Protein AF-A0A4V3DXP4-F1 (afdb_monomer_lite)

Sequence (189 aa):
MRAWIAAFFARRREFRERVAREATDLMNWMGEMAYAGARQRAREARGRQDDADARLWAKVAVEIARRTGQDIGIKGADRYPDPGPRPKEPTRNRREIAERLVDISRGIAALSAGRGDVATLHNIDVAARQVLDFTGRTYAIEKAVLDVIGACQRVQAYPTIDDLLNGRYPPVVDEAALALQKLRRLALP

Structure (mmCIF, N/CA/C/O backbone):
data_AF-A0A4V3DXP4-F1
#
_entry.id   AF-A0A4V3DXP4-F1
#
loop_
_atom_site.group_PDB
_atom_site.id
_atom_site.type_symbol
_atom_site.label_atom_id
_atom_site.label_alt_id
_atom_site.label_comp_id
_atom_site.label_asym_id
_atom_site.label_entity_id
_atom_site.label_seq_id
_atom_site.pdbx_PDB_ins_code
_atom_site.Cartn_x
_atom_site.Cartn_y
_atom_site.Cartn_z
_atom_site.occupancy
_atom_site.B_iso_or_equiv
_atom_site.auth_seq_id
_atom_site.auth_comp_id
_atom_site.auth_asym_id
_atom_site.auth_atom_id
_atom_site.pdbx_PDB_model_num
ATOM 1 N N . MET A 1 1 ? 18.456 15.132 26.499 1.00 46.97 1 MET A N 1
ATOM 2 C CA . MET A 1 1 ? 17.489 14.148 25.947 1.00 46.97 1 MET A CA 1
ATOM 3 C C . MET A 1 1 ? 16.282 13.825 26.864 1.00 46.97 1 MET A C 1
ATOM 5 O O . MET A 1 1 ? 15.405 13.102 26.420 1.00 46.97 1 MET A O 1
ATOM 9 N N . ARG A 1 2 ? 16.165 14.367 28.097 1.00 51.66 2 ARG A N 1
ATOM 10 C CA . ARG A 1 2 ? 15.068 14.049 29.054 1.00 51.66 2 ARG A CA 1
ATOM 11 C C . ARG A 1 2 ? 13.876 15.032 29.084 1.00 51.66 2 ARG A C 1
ATOM 13 O O . ARG A 1 2 ? 12.776 14.632 29.445 1.00 51.66 2 ARG A O 1
ATOM 20 N N . ALA A 1 3 ? 14.062 16.289 28.674 1.00 52.16 3 ALA A N 1
ATOM 21 C CA . ALA A 1 3 ? 13.036 17.336 28.805 1.00 52.16 3 ALA A CA 1
ATOM 22 C C . ALA A 1 3 ? 11.820 17.157 27.870 1.00 52.16 3 ALA A C 1
ATOM 24 O O . ALA A 1 3 ? 10.691 17.439 28.263 1.00 52.16 3 ALA A O 1
ATOM 25 N N . TRP A 1 4 ? 12.022 16.634 26.654 1.00 46.78 4 TRP A N 1
ATOM 26 C CA . TRP A 1 4 ? 10.938 16.452 25.677 1.00 46.78 4 TRP A CA 1
ATOM 27 C C . TRP A 1 4 ? 9.957 15.335 26.076 1.00 46.78 4 TRP A C 1
ATOM 29 O O . TRP A 1 4 ? 8.756 15.462 25.854 1.00 46.78 4 TRP A O 1
ATOM 39 N N . ILE A 1 5 ? 10.453 14.277 26.731 1.00 53.91 5 ILE A N 1
ATOM 40 C CA . ILE A 1 5 ? 9.636 13.175 27.261 1.00 53.91 5 ILE A CA 1
ATOM 41 C C . ILE A 1 5 ? 8.747 13.683 28.404 1.00 53.91 5 ILE A C 1
ATOM 43 O O . ILE A 1 5 ? 7.546 13.418 28.418 1.00 53.91 5 ILE A O 1
ATOM 47 N N . ALA A 1 6 ? 9.310 14.464 29.332 1.00 57.44 6 ALA A N 1
ATOM 48 C CA . ALA A 1 6 ? 8.551 15.066 30.429 1.00 57.44 6 ALA A CA 1
ATOM 49 C C . ALA A 1 6 ? 7.464 16.029 29.916 1.00 57.44 6 ALA A C 1
ATOM 51 O O . ALA A 1 6 ? 6.315 15.940 30.348 1.00 57.44 6 ALA A O 1
ATOM 52 N N . ALA A 1 7 ? 7.789 16.873 28.930 1.00 63.81 7 ALA A N 1
ATOM 53 C CA . ALA A 1 7 ? 6.823 17.763 28.284 1.00 63.81 7 ALA A CA 1
ATOM 54 C C . ALA A 1 7 ? 5.697 16.994 27.565 1.00 63.81 7 ALA A C 1
ATOM 56 O O . ALA A 1 7 ? 4.535 17.396 27.618 1.00 63.81 7 ALA A O 1
ATOM 57 N N . PHE A 1 8 ? 6.009 15.859 26.930 1.00 66.25 8 PHE A N 1
ATOM 58 C CA . PHE A 1 8 ? 5.009 14.990 26.306 1.00 66.25 8 PHE A CA 1
ATOM 59 C C . PHE A 1 8 ? 4.040 14.390 27.335 1.00 66.25 8 PHE A C 1
ATOM 61 O O . PHE A 1 8 ? 2.825 14.399 27.122 1.00 66.25 8 PHE A O 1
ATOM 68 N N . PHE A 1 9 ? 4.553 13.898 28.466 1.00 69.94 9 PHE A N 1
ATOM 69 C CA . PHE A 1 9 ? 3.710 13.360 29.535 1.00 69.94 9 PHE A CA 1
ATOM 70 C C . PHE A 1 9 ? 2.869 14.440 30.224 1.00 69.94 9 PHE A C 1
ATOM 72 O O . PHE A 1 9 ? 1.700 14.176 30.507 1.00 69.94 9 PHE A O 1
ATOM 79 N N . ALA A 1 10 ? 3.409 15.646 30.424 1.00 73.75 10 ALA A N 1
ATOM 80 C CA . ALA A 1 10 ? 2.662 16.788 30.953 1.00 73.75 10 ALA A CA 1
ATOM 81 C C . ALA A 1 10 ? 1.477 17.151 30.043 1.00 73.75 10 ALA A C 1
ATOM 83 O O . ALA A 1 10 ? 0.330 17.107 30.483 1.00 73.75 10 ALA A O 1
ATOM 84 N N . ARG A 1 11 ? 1.721 17.333 28.737 1.00 72.75 11 ARG A N 1
ATOM 85 C CA . ARG A 1 11 ? 0.659 17.596 27.745 1.00 72.75 11 ARG A CA 1
ATOM 86 C C . ARG A 1 11 ? -0.387 16.486 27.691 1.00 72.75 11 ARG A C 1
ATOM 88 O O . ARG A 1 11 ? -1.582 16.737 27.551 1.00 72.75 11 ARG A O 1
ATOM 95 N N . ARG A 1 12 ? 0.043 15.224 27.797 1.00 81.06 12 ARG A N 1
ATOM 96 C CA . ARG A 1 12 ? -0.873 14.074 27.816 1.00 81.06 12 ARG A CA 1
ATOM 97 C C . ARG A 1 12 ? -1.749 14.071 29.067 1.00 81.06 12 ARG A C 1
ATOM 99 O O . ARG A 1 12 ? -2.908 13.666 28.983 1.00 81.06 12 ARG A O 1
ATOM 106 N N . ARG A 1 13 ? -1.199 14.480 30.210 1.00 80.12 13 ARG A N 1
ATOM 107 C CA . ARG A 1 13 ? -1.934 14.610 31.467 1.00 80.12 13 ARG A CA 1
ATOM 108 C C . ARG A 1 13 ? -2.960 15.737 31.381 1.00 80.12 13 ARG A C 1
ATOM 110 O O . ARG A 1 13 ? -4.133 15.461 31.596 1.00 80.12 13 ARG A O 1
ATOM 117 N N . GLU A 1 14 ? -2.552 16.928 30.954 1.00 83.75 14 GLU A N 1
ATOM 118 C CA . GLU A 1 14 ? -3.443 18.080 30.742 1.00 83.75 14 GLU A CA 1
ATOM 119 C C . GLU A 1 14 ? -4.607 17.734 29.805 1.00 83.75 14 GLU A C 1
ATOM 121 O O . GLU A 1 14 ? -5.767 18.024 30.092 1.00 83.75 14 GLU A O 1
ATOM 126 N N . PHE A 1 15 ? -4.323 17.034 28.702 1.00 84.88 15 PHE A N 1
ATOM 127 C CA . PHE A 1 15 ? -5.360 16.600 27.770 1.00 84.88 15 PHE A CA 1
ATOM 128 C C . PHE A 1 15 ? -6.354 15.621 28.410 1.00 84.88 15 PHE A C 1
ATOM 130 O O . PHE A 1 15 ? -7.557 15.726 28.185 1.00 84.88 15 PHE A O 1
ATOM 137 N N . ARG A 1 16 ? -5.876 14.673 29.228 1.00 87.31 16 ARG A N 1
ATOM 138 C CA . ARG A 1 16 ? -6.755 13.752 29.968 1.00 87.31 16 ARG A CA 1
ATOM 139 C C . ARG A 1 16 ? -7.605 14.481 31.000 1.00 87.31 16 ARG A C 1
ATOM 141 O O . ARG A 1 16 ? -8.782 14.167 31.120 1.00 87.31 16 ARG A O 1
ATOM 148 N N . GLU A 1 17 ? -7.026 15.439 31.716 1.00 90.62 17 GLU A N 1
ATOM 149 C CA . GLU A 1 17 ? -7.745 16.260 32.693 1.00 90.62 17 GLU A CA 1
ATOM 150 C C . GLU A 1 17 ? -8.838 17.090 32.009 1.00 90.62 17 GLU A C 1
ATOM 152 O O . GLU A 1 17 ? -9.967 17.132 32.495 1.00 90.62 17 GLU A O 1
ATOM 157 N N . ARG A 1 18 ? -8.550 17.655 30.829 1.00 90.19 18 ARG A N 1
ATOM 158 C CA . ARG A 1 18 ? -9.553 18.340 30.003 1.00 90.19 18 ARG A CA 1
ATOM 159 C C . ARG A 1 18 ? -10.674 17.398 29.564 1.00 90.19 18 ARG A C 1
ATOM 161 O O . ARG A 1 18 ? -11.835 17.725 29.756 1.00 90.19 18 ARG A O 1
ATOM 168 N N . VAL A 1 19 ? -10.343 16.217 29.034 1.00 91.06 19 VAL A N 1
ATOM 169 C CA . VAL A 1 19 ? -11.343 15.202 28.647 1.00 91.06 19 VAL A CA 1
ATOM 170 C C . VAL A 1 19 ? -12.228 14.812 29.832 1.00 91.06 19 VAL A C 1
ATOM 172 O O . VAL A 1 19 ? -13.443 14.726 29.682 1.00 91.06 19 VAL A O 1
ATOM 175 N N . ALA A 1 20 ? -11.636 14.588 31.006 1.00 89.31 20 ALA A N 1
ATOM 176 C CA . ALA A 1 20 ? -12.371 14.203 32.204 1.00 89.31 20 ALA A CA 1
ATOM 177 C C . ALA A 1 20 ? -13.307 15.314 32.698 1.00 89.31 20 ALA A C 1
ATOM 179 O O . ALA A 1 20 ? -14.406 15.003 33.152 1.00 89.31 20 ALA A O 1
ATOM 180 N N . ARG A 1 21 ? -12.886 16.583 32.607 1.00 93.75 21 ARG A N 1
ATOM 181 C CA . ARG A 1 21 ? -13.709 17.746 32.962 1.00 93.75 21 ARG A CA 1
ATOM 182 C C . ARG A 1 21 ? -14.902 17.885 32.024 1.00 93.75 21 ARG A C 1
ATOM 184 O O . ARG A 1 21 ? -16.029 17.834 32.488 1.00 93.75 21 ARG A O 1
ATOM 191 N N . GLU A 1 22 ? -14.649 17.916 30.719 1.00 92.00 22 GLU A N 1
ATOM 192 C CA . GLU A 1 22 ? -15.694 18.018 29.690 1.00 92.00 22 GLU A CA 1
ATOM 193 C C . GLU A 1 22 ? -16.691 16.854 29.766 1.00 92.00 22 GLU A C 1
ATOM 195 O O . GLU A 1 22 ? -17.890 17.043 29.593 1.00 92.00 22 GLU A O 1
ATOM 200 N N . ALA A 1 23 ? -16.215 15.637 30.058 1.00 90.88 23 ALA A N 1
ATOM 201 C CA . ALA A 1 23 ? -17.085 14.485 30.275 1.00 90.88 23 ALA A CA 1
ATOM 202 C C . ALA A 1 23 ? -17.998 14.678 31.491 1.00 90.88 23 ALA A C 1
ATOM 204 O O . ALA A 1 23 ? -19.193 14.415 31.396 1.00 90.88 23 ALA A O 1
ATOM 205 N N . THR A 1 24 ? -17.451 15.152 32.612 1.00 92.81 24 THR A N 1
ATOM 206 C CA . THR A 1 24 ? -18.230 15.455 33.820 1.00 92.81 24 THR A CA 1
ATOM 207 C C . THR A 1 24 ? -19.252 16.558 33.554 1.00 92.81 24 THR A C 1
ATOM 209 O O . THR A 1 24 ? -20.422 16.376 33.870 1.00 92.81 24 THR A O 1
ATOM 212 N N . ASP A 1 25 ? -18.847 17.655 32.915 1.00 93.50 25 ASP A N 1
ATOM 213 C CA . ASP A 1 25 ? -19.735 18.779 32.603 1.00 93.50 25 ASP A CA 1
ATOM 214 C C . ASP A 1 25 ? -20.876 18.338 31.681 1.00 93.50 25 ASP A C 1
ATOM 216 O O . ASP A 1 25 ? -22.041 18.668 31.906 1.00 93.50 25 ASP A O 1
ATOM 220 N N . LEU A 1 26 ? -20.560 17.520 30.674 1.00 91.50 26 LEU A N 1
ATOM 221 C CA . LEU A 1 26 ? -21.557 17.017 29.741 1.00 91.50 26 LEU A CA 1
ATOM 222 C C . LEU A 1 26 ? -22.513 16.012 30.387 1.00 91.50 26 LEU A C 1
ATOM 224 O O . LEU A 1 26 ? -23.705 16.047 30.094 1.00 91.50 26 LEU A O 1
ATOM 228 N N . MET A 1 27 ? -22.015 15.144 31.271 1.00 89.62 27 MET A N 1
ATOM 229 C CA . MET A 1 27 ? -22.850 14.235 32.064 1.00 89.62 27 MET A CA 1
ATOM 230 C C . MET A 1 27 ? -23.752 14.999 33.034 1.00 89.62 27 MET A C 1
ATOM 232 O O . MET A 1 27 ? -24.922 14.657 33.154 1.00 89.62 27 MET A O 1
ATOM 236 N N . ASN A 1 28 ? -23.247 16.059 33.667 1.00 92.12 28 ASN A N 1
ATOM 237 C CA . ASN A 1 28 ? -24.038 16.904 34.559 1.00 92.12 28 ASN A CA 1
ATOM 238 C C . ASN A 1 28 ? -25.149 17.649 33.807 1.00 92.12 28 ASN A C 1
ATOM 240 O O . ASN A 1 28 ? -26.248 17.794 34.332 1.00 92.12 28 ASN A O 1
ATOM 244 N N . TRP A 1 29 ? -24.875 18.119 32.585 1.00 90.69 29 TRP A N 1
ATOM 245 C CA . TRP A 1 29 ? -25.836 18.908 31.812 1.00 90.69 29 TRP A CA 1
ATOM 246 C C . TRP A 1 29 ? -26.840 18.057 31.018 1.00 90.69 29 TRP A C 1
ATOM 248 O O . TRP A 1 29 ? -28.013 18.407 30.943 1.00 90.69 29 TRP A O 1
ATOM 258 N N . MET A 1 30 ? -26.401 16.943 30.419 1.00 86.56 30 MET A N 1
ATOM 259 C CA . MET A 1 30 ? -27.231 16.113 29.525 1.00 86.56 30 MET A CA 1
ATOM 260 C C . MET A 1 30 ? -27.690 14.789 30.140 1.00 86.56 30 MET A C 1
ATOM 262 O O . MET A 1 30 ? -28.466 14.072 29.504 1.00 86.56 30 MET A O 1
ATOM 266 N N . GLY A 1 31 ? -27.186 14.420 31.320 1.00 88.81 31 GLY A N 1
ATOM 267 C CA . GLY A 1 31 ? -27.474 13.132 31.947 1.00 88.81 31 GLY A CA 1
ATOM 268 C C . GLY A 1 31 ? -27.158 11.960 31.014 1.00 88.81 31 GLY A C 1
ATOM 269 O O . GLY A 1 31 ? -26.056 11.842 30.473 1.00 88.81 31 GLY A O 1
ATOM 270 N N . GLU A 1 32 ? -28.155 11.111 30.776 1.00 82.12 32 GLU A N 1
ATOM 271 C CA . GLU A 1 32 ? -28.051 9.914 29.930 1.00 82.12 32 GLU A CA 1
ATOM 272 C C . GL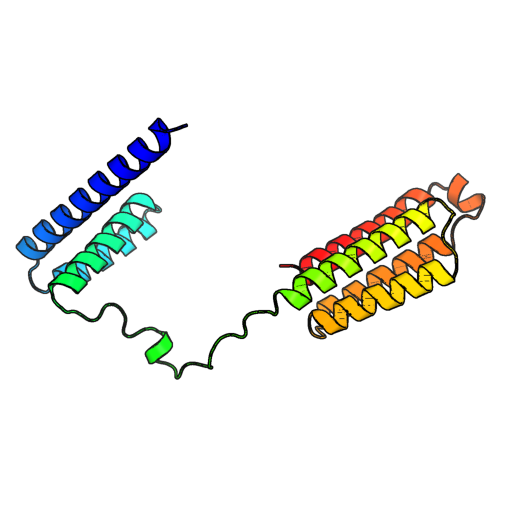U A 1 32 ? -27.728 10.225 28.455 1.00 82.12 32 GLU A C 1
ATOM 274 O O . GLU A 1 32 ? -27.129 9.404 27.754 1.00 82.12 32 GLU A O 1
ATOM 279 N N . MET A 1 33 ? -28.044 11.438 27.981 1.00 87.06 33 MET A N 1
ATOM 280 C CA . MET A 1 33 ? -27.802 11.867 26.597 1.00 87.06 33 MET A CA 1
ATOM 281 C C . MET A 1 33 ? -26.374 12.369 26.349 1.00 87.06 33 MET A C 1
ATOM 283 O O . MET A 1 33 ? -26.016 12.681 25.208 1.00 87.06 33 MET A O 1
ATOM 287 N N . ALA A 1 34 ? -25.530 12.430 27.382 1.00 87.94 34 ALA A N 1
ATOM 288 C CA . ALA A 1 34 ? -24.184 12.991 27.292 1.00 87.94 34 ALA A CA 1
ATOM 289 C C . ALA A 1 34 ? -23.305 12.287 26.243 1.00 87.94 34 ALA A C 1
ATOM 291 O O . ALA A 1 34 ? -22.551 12.939 25.517 1.00 87.94 34 ALA A O 1
ATOM 292 N N . TYR A 1 35 ? -23.441 10.966 26.087 1.00 88.62 35 TYR A N 1
ATOM 293 C CA . TYR A 1 35 ? -22.711 10.220 25.058 1.00 88.62 35 TYR A CA 1
ATOM 294 C C . TYR A 1 35 ? -23.106 10.648 23.639 1.00 88.62 35 TYR A C 1
ATOM 296 O O . TYR A 1 35 ? -22.242 10.924 22.799 1.00 88.62 35 TYR A O 1
ATOM 304 N N . ALA A 1 36 ? -24.413 10.729 23.368 1.00 86.38 36 ALA A N 1
ATOM 305 C CA . ALA A 1 36 ? -24.930 11.156 22.073 1.00 86.38 36 ALA A CA 1
ATOM 306 C C . ALA A 1 36 ? -24.505 12.601 21.765 1.00 86.38 36 ALA A C 1
ATOM 308 O O . ALA A 1 36 ? -24.016 12.868 20.665 1.00 86.38 36 ALA A O 1
ATOM 309 N N . GLY A 1 37 ? -24.579 13.491 22.762 1.00 89.00 37 GLY A N 1
ATOM 310 C CA . GLY A 1 37 ? -24.110 14.874 22.661 1.00 89.00 37 GLY A CA 1
ATOM 311 C C . GLY A 1 37 ? -22.623 14.979 22.313 1.00 89.00 37 GLY A C 1
ATOM 312 O O . GLY A 1 37 ? -22.250 15.700 21.387 1.00 89.00 37 GLY A O 1
ATOM 313 N N . ALA A 1 38 ? -21.760 14.194 22.967 1.00 90.38 38 ALA A N 1
ATOM 314 C CA . ALA A 1 38 ? -20.330 14.165 22.652 1.00 90.38 38 ALA A CA 1
ATOM 315 C C . ALA A 1 38 ? -20.061 13.662 21.222 1.00 90.38 38 ALA A C 1
ATOM 317 O O . ALA A 1 38 ? -19.213 14.201 20.507 1.00 90.38 38 ALA A O 1
ATOM 318 N N . ARG A 1 39 ? -20.798 12.642 20.764 1.00 90.25 39 ARG A N 1
ATOM 319 C CA . ARG A 1 39 ? -20.678 12.115 19.393 1.00 90.25 39 ARG A CA 1
ATOM 320 C C . ARG A 1 39 ? -21.153 13.112 18.344 1.00 90.25 39 ARG A C 1
ATOM 322 O O . ARG A 1 39 ? -20.539 13.184 17.280 1.00 90.25 39 ARG A O 1
ATOM 329 N N . GLN A 1 40 ? -22.212 13.862 18.630 1.00 89.62 40 GLN A N 1
ATOM 330 C CA . GLN A 1 40 ? -22.703 14.918 17.755 1.00 89.62 40 GLN A CA 1
ATOM 331 C C . GLN A 1 40 ? -21.662 16.034 17.609 1.00 89.62 40 GLN A C 1
ATOM 333 O O . GLN A 1 40 ? -21.251 16.316 16.485 1.00 89.62 40 GLN A O 1
ATOM 338 N N . ARG A 1 41 ? -21.124 16.554 18.719 1.00 91.88 41 ARG A N 1
ATOM 339 C CA . ARG A 1 41 ? -20.064 17.579 18.692 1.00 91.88 41 ARG A CA 1
ATOM 340 C C . ARG A 1 41 ? -18.812 17.116 17.948 1.00 91.88 41 ARG A C 1
ATOM 342 O O . ARG A 1 41 ? -18.238 17.871 17.170 1.00 91.88 41 ARG A O 1
ATOM 349 N N . ALA A 1 42 ? -18.433 15.843 18.087 1.00 89.00 42 ALA A N 1
ATOM 350 C CA . ALA A 1 42 ? -17.329 15.271 17.314 1.00 89.00 42 ALA A CA 1
ATOM 351 C C . ALA A 1 42 ? -17.600 15.247 15.796 1.00 89.00 42 ALA A C 1
ATOM 353 O O . ALA A 1 42 ? -16.669 15.402 15.007 1.00 89.00 42 ALA A O 1
ATOM 354 N N . ARG A 1 43 ? -18.852 15.031 15.364 1.00 87.62 43 ARG A N 1
ATOM 355 C CA . ARG A 1 43 ? -19.238 15.082 13.940 1.00 87.62 43 ARG A CA 1
ATOM 356 C C . ARG A 1 43 ? -19.274 16.518 13.426 1.00 87.62 43 ARG A C 1
ATOM 358 O O . ARG A 1 43 ? -18.756 16.770 12.345 1.00 87.62 43 ARG A O 1
ATOM 365 N N . GLU A 1 44 ? -19.827 17.441 14.204 1.00 89.56 44 GLU A N 1
ATOM 366 C CA . GLU A 1 44 ? -19.871 18.870 13.874 1.00 89.56 44 GLU A CA 1
ATOM 367 C C . GLU A 1 44 ? -18.461 19.464 13.760 1.00 89.56 44 GLU A C 1
ATOM 369 O O . GLU A 1 44 ? -18.170 20.186 12.810 1.00 89.56 44 GLU A O 1
ATOM 374 N N . ALA A 1 45 ? -17.547 19.100 14.665 1.00 88.12 45 ALA A N 1
ATOM 375 C CA . ALA A 1 45 ? -16.137 19.478 14.580 1.00 88.12 45 ALA A CA 1
ATOM 376 C C . ALA A 1 45 ? -15.470 18.966 13.290 1.00 88.12 45 ALA A C 1
ATOM 378 O O . ALA A 1 45 ? -14.789 19.729 12.612 1.00 88.12 45 ALA A O 1
ATOM 379 N N . ARG A 1 46 ? -15.740 17.716 12.879 1.00 85.56 46 ARG A N 1
ATOM 380 C CA . ARG A 1 46 ? -15.262 17.193 11.582 1.00 85.56 46 ARG A CA 1
ATOM 381 C C . ARG A 1 46 ? -15.859 17.936 10.394 1.00 85.56 46 ARG A C 1
ATOM 383 O O . ARG A 1 46 ? -15.146 18.185 9.431 1.00 85.56 46 ARG A O 1
ATOM 390 N N . GLY A 1 47 ? -17.143 18.289 10.460 1.00 86.62 47 GLY A N 1
ATOM 391 C CA . GLY A 1 47 ? -17.799 19.101 9.432 1.00 86.62 47 GLY A CA 1
ATOM 392 C C . GLY A 1 47 ? -17.138 20.472 9.272 1.00 86.62 47 GLY A C 1
ATOM 393 O O . GLY A 1 47 ? -16.987 20.952 8.155 1.00 86.62 47 GLY A O 1
ATOM 394 N N . ARG A 1 48 ? -16.662 21.054 10.380 1.00 88.50 48 ARG A N 1
ATOM 395 C CA . ARG A 1 48 ? -15.872 22.295 10.412 1.00 88.50 48 ARG A CA 1
ATOM 396 C C . ARG A 1 48 ? -14.381 22.101 10.100 1.00 88.50 48 ARG A C 1
ATOM 398 O O . ARG A 1 48 ? -13.639 23.073 10.151 1.00 88.50 48 ARG A O 1
ATOM 405 N N . GLN A 1 49 ? -13.943 20.875 9.799 1.00 88.00 49 GLN A N 1
ATOM 406 C CA . GLN A 1 49 ? -12.535 20.504 9.593 1.00 88.00 49 GLN A CA 1
ATOM 407 C C . GLN A 1 49 ? -11.618 20.813 10.795 1.00 88.00 49 GLN A C 1
ATOM 409 O O . GLN A 1 49 ? -10.406 20.951 10.643 1.00 88.00 49 GLN A O 1
ATOM 414 N N . ASP A 1 50 ? -12.174 20.874 12.008 1.00 89.62 50 ASP A N 1
ATOM 415 C CA . ASP A 1 50 ? -11.399 21.009 13.243 1.00 89.62 50 ASP A CA 1
ATOM 416 C C . ASP A 1 50 ? -11.062 19.621 13.807 1.00 89.62 50 ASP A C 1
ATOM 418 O O . ASP A 1 50 ? -11.787 19.032 14.619 1.00 89.62 50 ASP A O 1
ATOM 422 N N . ASP A 1 51 ? -9.938 19.074 13.347 1.00 83.50 51 ASP A N 1
ATOM 423 C CA . ASP A 1 51 ? -9.459 17.754 13.757 1.00 83.50 51 ASP A CA 1
ATOM 424 C C . ASP A 1 51 ? -9.098 17.676 15.246 1.00 83.50 51 ASP A C 1
ATOM 426 O O . ASP A 1 51 ? -9.193 16.602 15.856 1.00 83.50 51 ASP A O 1
ATOM 430 N N . ALA A 1 52 ? -8.659 18.785 15.846 1.00 84.56 52 ALA A N 1
ATOM 431 C CA . ALA A 1 52 ? -8.277 18.820 17.252 1.00 84.56 52 ALA A CA 1
ATOM 432 C C . ALA A 1 52 ? -9.519 18.706 18.143 1.00 84.56 52 ALA A C 1
ATOM 434 O O . ALA A 1 52 ? -9.553 17.867 19.051 1.00 84.56 52 ALA A O 1
ATOM 435 N N . ASP A 1 53 ? -10.556 19.479 17.829 1.00 85.38 53 ASP A N 1
ATOM 436 C CA . ASP A 1 53 ? -11.836 19.458 18.533 1.00 85.38 53 ASP A CA 1
ATOM 437 C C . ASP A 1 53 ? -12.571 18.126 18.298 1.00 85.38 53 ASP A C 1
ATOM 439 O O . ASP A 1 53 ? -13.056 17.485 19.234 1.00 85.38 53 ASP A O 1
ATOM 443 N N . ALA A 1 54 ? -12.523 17.591 17.073 1.00 87.06 54 ALA A N 1
ATOM 444 C CA . ALA A 1 54 ? -13.068 16.269 16.766 1.00 87.06 54 ALA A CA 1
ATOM 445 C C . ALA A 1 54 ? -12.408 15.150 17.591 1.00 87.06 54 ALA A C 1
ATOM 447 O O . ALA A 1 54 ? -13.086 14.223 18.052 1.00 87.06 54 ALA A O 1
ATOM 448 N N . ARG A 1 55 ? -11.083 15.213 17.790 1.00 89.38 55 ARG A N 1
ATOM 449 C CA . ARG A 1 55 ? -10.342 14.258 18.631 1.00 89.38 55 ARG A CA 1
ATOM 450 C C . ARG A 1 55 ? -10.688 14.414 20.108 1.00 89.38 55 ARG A C 1
ATOM 452 O O . ARG A 1 55 ? -10.812 13.393 20.788 1.00 89.38 55 ARG A O 1
ATOM 459 N N . LEU A 1 56 ? -10.852 15.645 20.593 1.00 89.81 56 LEU A N 1
ATOM 460 C CA . LEU A 1 56 ? -11.273 15.923 21.966 1.00 89.81 56 LEU A CA 1
ATOM 461 C C . LEU A 1 56 ? -12.646 15.301 22.246 1.00 89.81 56 LEU A C 1
ATOM 463 O O . LEU A 1 56 ? -12.748 14.426 23.107 1.00 89.81 56 LEU A O 1
ATOM 467 N N . TRP A 1 57 ? -13.671 15.655 21.469 1.00 91.38 57 TRP A N 1
ATOM 468 C CA . TRP A 1 57 ? -15.037 15.160 21.674 1.00 91.38 57 TRP A CA 1
ATOM 469 C C . TRP A 1 57 ? -15.167 13.647 21.474 1.00 91.38 57 TRP A C 1
ATOM 471 O O . TRP A 1 57 ? -15.926 12.986 22.183 1.00 91.38 57 TRP A O 1
ATOM 481 N N . ALA A 1 58 ? -14.368 13.054 20.580 1.00 90.00 58 ALA A N 1
ATOM 482 C CA . ALA A 1 58 ? -14.293 11.600 20.460 1.00 90.00 58 ALA A CA 1
ATOM 483 C C . ALA A 1 58 ? -13.756 10.932 21.738 1.00 90.00 58 ALA A C 1
ATOM 485 O O . ALA A 1 58 ? -14.226 9.856 22.104 1.00 90.00 58 ALA A O 1
ATOM 486 N N . LYS A 1 59 ? -12.785 11.548 22.426 1.00 92.12 59 LYS A N 1
ATOM 487 C CA . LYS A 1 59 ? -12.261 11.044 23.705 1.00 92.12 59 LYS A CA 1
ATOM 488 C C . LYS A 1 59 ? -13.220 11.290 24.864 1.00 92.12 59 LYS A C 1
ATOM 490 O O . LYS A 1 59 ? -13.357 10.398 25.694 1.00 92.12 59 LYS A O 1
ATOM 495 N N . VAL A 1 60 ? -13.926 12.421 24.872 1.00 91.12 60 VAL A N 1
ATOM 496 C CA . VAL A 1 60 ? -15.013 12.700 25.825 1.00 91.12 60 VAL A CA 1
ATOM 497 C C . VAL A 1 60 ? -16.114 11.644 25.714 1.00 91.12 60 VAL A C 1
ATOM 499 O O . VAL A 1 60 ? -16.489 11.058 26.722 1.00 91.12 60 VAL A O 1
ATOM 502 N N . ALA A 1 61 ? -16.555 11.298 24.499 1.00 90.69 61 ALA A N 1
ATOM 503 C CA . ALA A 1 61 ? -17.549 10.239 24.292 1.00 90.69 61 ALA A CA 1
ATOM 504 C C . ALA A 1 61 ? -17.090 8.877 24.846 1.00 90.69 61 ALA A C 1
ATOM 506 O O . ALA A 1 61 ? -17.886 8.145 25.428 1.00 90.69 61 ALA A O 1
ATOM 507 N N . VAL A 1 62 ? -15.804 8.539 24.685 1.00 90.31 62 VAL A N 1
ATOM 508 C CA . VAL A 1 62 ? -15.236 7.294 25.231 1.00 90.31 62 VAL A CA 1
ATOM 509 C C . VAL A 1 62 ? -15.194 7.312 26.759 1.00 90.31 62 VAL A C 1
ATOM 511 O O . VAL A 1 62 ? -15.500 6.308 27.392 1.00 90.31 62 VAL A O 1
ATOM 514 N N . GLU A 1 63 ? -14.821 8.440 27.358 1.00 91.25 63 GLU A N 1
ATOM 515 C CA . GLU A 1 63 ? -14.784 8.583 28.814 1.00 91.25 63 GLU A CA 1
ATOM 516 C C . GLU A 1 63 ? -16.190 8.487 29.423 1.00 91.25 63 GLU A C 1
ATOM 518 O O . GLU A 1 63 ? -16.380 7.761 30.396 1.00 91.25 63 GLU A O 1
ATOM 523 N N . ILE A 1 64 ? -17.186 9.147 28.820 1.00 89.69 64 ILE A N 1
ATOM 524 C CA . ILE A 1 64 ? -18.585 9.093 29.270 1.00 89.69 64 ILE A CA 1
ATOM 525 C C . ILE A 1 64 ? -19.096 7.659 29.240 1.00 89.69 64 ILE A C 1
ATOM 527 O O . ILE A 1 64 ? -19.583 7.164 30.249 1.00 89.69 64 ILE A O 1
ATOM 531 N N . ALA A 1 65 ? -18.943 6.966 28.115 1.00 87.44 65 ALA A N 1
ATOM 532 C CA . ALA A 1 65 ? -19.504 5.630 27.999 1.00 87.44 65 ALA A CA 1
ATOM 533 C C . ALA A 1 65 ? -18.751 4.579 28.835 1.00 87.44 65 ALA A C 1
ATOM 535 O O . ALA A 1 65 ? -19.374 3.659 29.356 1.00 87.44 65 ALA A O 1
ATOM 536 N N . ARG A 1 66 ? -17.454 4.786 29.120 1.00 86.44 66 ARG A N 1
ATOM 537 C CA . ARG A 1 66 ? -16.748 4.016 30.158 1.00 86.44 66 ARG A CA 1
ATOM 538 C C . ARG A 1 66 ? -17.367 4.211 31.549 1.00 86.44 66 ARG A C 1
ATOM 540 O O . ARG A 1 66 ? -17.391 3.261 32.324 1.00 86.44 66 ARG A O 1
ATOM 547 N N . ARG A 1 67 ? -17.824 5.423 31.887 1.00 88.69 67 ARG A N 1
ATOM 548 C CA . ARG A 1 67 ? -18.422 5.743 33.198 1.00 88.69 67 ARG A CA 1
ATOM 549 C C . ARG A 1 67 ? -19.872 5.291 33.322 1.00 88.69 67 ARG A C 1
ATOM 551 O O . ARG A 1 67 ? -20.280 4.898 34.406 1.00 88.69 67 ARG A O 1
ATOM 558 N N . 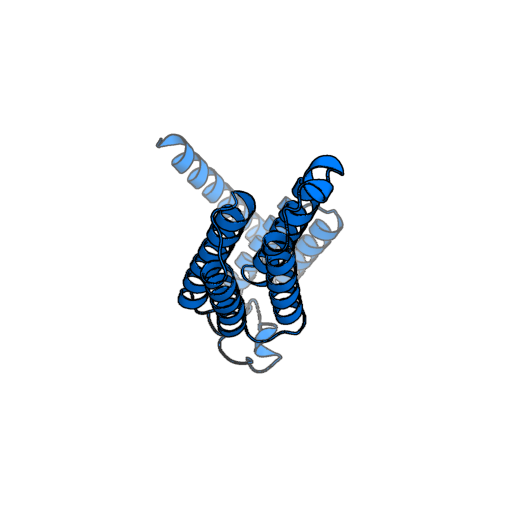THR A 1 68 ? -20.641 5.358 32.241 1.00 85.19 68 THR A N 1
ATOM 559 C CA . THR A 1 68 ? -22.065 4.991 32.233 1.00 85.19 68 THR A CA 1
ATOM 560 C C . THR A 1 68 ? -22.307 3.514 31.935 1.00 85.19 68 THR A C 1
ATOM 562 O O . THR A 1 68 ? -23.452 3.077 31.948 1.00 85.19 68 THR A O 1
ATOM 565 N N . GLY A 1 69 ? -21.255 2.741 31.649 1.00 78.75 69 GLY A N 1
ATOM 566 C CA . GLY A 1 69 ? -21.389 1.337 31.263 1.00 78.75 69 GLY A CA 1
ATOM 567 C C . GLY A 1 69 ? -22.056 1.147 29.899 1.00 78.75 69 GLY A C 1
ATOM 568 O O . GLY A 1 69 ? -22.504 0.049 29.590 1.00 78.75 69 GLY A O 1
ATOM 569 N N . GLN A 1 70 ? -22.139 2.200 29.078 1.00 72.88 70 GLN A N 1
ATOM 570 C CA . GLN A 1 70 ? -22.582 2.068 27.695 1.00 72.88 70 GLN A CA 1
ATOM 571 C C . GLN A 1 70 ? -21.510 1.334 26.892 1.00 72.88 70 GLN A C 1
ATOM 573 O O . GLN A 1 70 ? -20.363 1.781 26.818 1.00 72.88 70 GLN A O 1
ATOM 578 N N . ASP A 1 71 ? -21.893 0.238 26.240 1.00 61.16 71 ASP A N 1
ATOM 579 C CA . ASP A 1 71 ? -20.999 -0.492 25.347 1.00 61.16 71 ASP A CA 1
ATOM 580 C C . ASP A 1 71 ? -20.607 0.379 24.147 1.00 61.16 71 ASP A C 1
ATOM 582 O O . ASP A 1 71 ? -21.359 0.598 23.189 1.00 61.16 71 ASP A O 1
ATOM 586 N N . ILE A 1 72 ? -19.383 0.908 24.199 1.00 56.59 72 ILE A N 1
ATOM 587 C CA . ILE A 1 72 ? -18.801 1.692 23.113 1.00 56.59 72 ILE A CA 1
ATOM 588 C C . ILE A 1 72 ? -18.397 0.728 22.016 1.00 56.59 72 ILE A C 1
ATOM 590 O O . ILE A 1 72 ? -17.303 0.165 22.016 1.00 56.59 72 ILE A O 1
ATOM 594 N N . GLY A 1 73 ? -19.279 0.607 21.037 1.00 50.62 73 GLY A N 1
ATOM 595 C CA . GLY A 1 73 ? -19.058 -0.268 19.909 1.00 50.62 73 GLY A CA 1
ATOM 596 C C . GLY A 1 73 ? -19.513 -1.683 20.209 1.00 50.62 73 GLY A C 1
ATOM 597 O O . GLY A 1 73 ? -18.683 -2.581 20.292 1.00 50.62 73 GLY A O 1
ATOM 598 N N . ILE A 1 74 ? -20.830 -1.900 20.110 1.00 45.56 74 ILE A N 1
ATOM 599 C CA . ILE A 1 74 ? -21.270 -2.946 19.176 1.00 45.56 74 ILE A CA 1
ATOM 600 C C . ILE A 1 74 ? -20.475 -2.662 17.904 1.00 45.56 74 ILE A C 1
ATOM 602 O O . ILE A 1 74 ? -20.718 -1.654 17.221 1.00 45.56 74 ILE A O 1
ATOM 606 N N . LYS A 1 75 ? -19.398 -3.421 17.688 1.00 46.22 75 LYS A N 1
ATOM 607 C CA . LYS A 1 75 ? -18.484 -3.145 16.591 1.00 46.22 75 LYS A CA 1
ATOM 608 C C . LYS A 1 75 ? -19.339 -3.197 15.331 1.00 46.22 75 LYS A C 1
ATOM 610 O O . LYS A 1 75 ? -20.225 -4.037 15.205 1.00 46.22 75 LYS A O 1
ATOM 615 N N . GLY A 1 76 ? -19.040 -2.372 14.331 1.00 44.75 76 GLY A N 1
ATOM 616 C CA . GLY A 1 76 ? -19.524 -2.682 12.978 1.00 44.75 76 GLY A CA 1
ATOM 617 C C . GLY A 1 76 ? -19.184 -4.132 12.573 1.00 44.75 76 GLY A C 1
ATOM 618 O O . GLY A 1 76 ? -19.909 -4.726 11.789 1.00 44.75 76 GLY A O 1
ATOM 619 N N . ALA A 1 77 ? -18.137 -4.702 13.187 1.00 41.47 77 ALA A N 1
ATOM 620 C CA . ALA A 1 77 ? -17.711 -6.095 13.089 1.00 41.47 77 ALA A CA 1
ATOM 621 C C . ALA A 1 77 ? -18.532 -7.119 13.902 1.00 41.47 77 ALA A C 1
ATOM 623 O O . ALA A 1 77 ? -18.297 -8.298 13.721 1.00 41.47 77 ALA A O 1
ATOM 624 N N . ASP A 1 78 ? -19.457 -6.714 14.778 1.00 46.94 78 ASP A N 1
ATOM 625 C CA . ASP A 1 78 ? -20.411 -7.644 15.416 1.00 46.94 78 ASP A CA 1
ATOM 626 C C . ASP A 1 78 ? -21.742 -7.681 14.642 1.00 46.94 78 ASP A C 1
ATOM 628 O O . ASP A 1 78 ? -22.550 -8.590 14.803 1.00 46.94 78 ASP A O 1
ATOM 632 N N . ARG A 1 79 ? -21.979 -6.691 13.765 1.00 46.03 79 ARG A N 1
ATOM 633 C CA . ARG A 1 79 ? -23.155 -6.621 12.878 1.00 46.03 79 ARG A CA 1
ATOM 634 C C . ARG A 1 79 ? -23.003 -7.494 11.622 1.00 46.03 79 ARG A C 1
ATOM 636 O O . ARG A 1 79 ? -23.983 -7.751 10.933 1.00 46.03 79 ARG A O 1
ATOM 643 N N . TYR A 1 80 ? -21.781 -7.939 11.344 1.00 45.16 80 TYR A N 1
ATOM 644 C CA . TYR A 1 80 ? -21.426 -8.917 10.322 1.00 45.16 80 TYR A CA 1
ATOM 645 C C . TYR A 1 80 ? -20.563 -9.975 11.007 1.00 45.16 80 TYR A C 1
ATOM 647 O O . TYR A 1 80 ? -19.639 -9.568 11.700 1.00 45.16 80 TYR A O 1
ATOM 655 N N . PRO A 1 81 ? -20.810 -11.286 10.851 1.00 45.38 81 PRO A N 1
ATOM 656 C CA . PRO A 1 81 ? -19.892 -12.290 11.373 1.00 45.38 81 PRO A CA 1
ATOM 657 C C . PRO A 1 81 ? -18.476 -11.987 10.871 1.00 45.38 81 PRO A C 1
ATOM 659 O O . PRO A 1 81 ? -18.266 -11.737 9.682 1.00 45.38 81 PRO A O 1
ATOM 662 N N . ASP A 1 82 ? -17.537 -11.943 11.812 1.00 48.38 82 ASP A N 1
ATOM 663 C CA . ASP A 1 82 ? -16.111 -11.747 11.578 1.00 48.38 82 ASP A CA 1
ATOM 664 C C . ASP A 1 82 ? -15.649 -12.635 10.402 1.00 48.38 82 ASP A C 1
ATOM 666 O O . ASP A 1 82 ? -15.813 -13.855 10.484 1.00 48.38 82 ASP A O 1
ATOM 670 N N . PRO A 1 83 ? -15.070 -12.094 9.308 1.00 49.19 83 PRO A N 1
ATOM 671 C CA . PRO A 1 83 ? -14.523 -12.912 8.219 1.00 49.19 83 PRO A CA 1
ATOM 672 C C . PRO A 1 83 ? -13.272 -13.719 8.633 1.00 49.19 83 PRO A C 1
ATOM 674 O O . PRO A 1 83 ? -12.553 -14.238 7.781 1.00 49.19 83 PRO A O 1
ATOM 677 N N . GLY A 1 84 ? -13.006 -13.840 9.934 1.00 57.62 84 GLY A N 1
ATOM 678 C CA . GLY A 1 84 ? -11.825 -14.458 10.502 1.00 57.62 84 GLY A CA 1
ATOM 679 C C . GLY A 1 84 ? -10.666 -13.468 10.631 1.00 57.62 84 GLY A C 1
ATOM 680 O O . GLY A 1 84 ? -10.717 -12.341 10.125 1.00 57.62 84 GLY A O 1
ATOM 681 N N . PRO A 1 85 ? -9.579 -13.877 11.310 1.00 52.44 85 PRO A N 1
ATOM 682 C CA . PRO A 1 85 ? -8.381 -13.062 11.414 1.00 52.44 85 PRO A CA 1
ATOM 683 C C . PRO A 1 85 ? -7.919 -12.677 10.009 1.00 52.44 85 PRO A C 1
ATOM 685 O O . PRO A 1 85 ? -7.618 -13.550 9.193 1.00 52.44 85 PRO A O 1
ATOM 688 N N . ARG A 1 86 ? -7.825 -11.368 9.726 1.00 55.97 86 ARG A N 1
ATOM 689 C CA . ARG A 1 86 ? -7.107 -10.910 8.530 1.00 55.97 86 ARG A CA 1
ATOM 690 C C . ARG A 1 86 ? -5.733 -11.575 8.569 1.00 55.97 86 ARG A C 1
ATOM 692 O O . ARG A 1 86 ? -5.046 -11.414 9.586 1.00 55.97 86 ARG A O 1
ATOM 699 N N . PRO A 1 87 ? -5.331 -12.322 7.529 1.00 51.53 87 PRO A N 1
ATOM 700 C CA . PRO A 1 87 ? -4.021 -12.939 7.521 1.00 51.53 87 PRO A CA 1
ATOM 701 C C . PRO A 1 87 ? -3.003 -11.824 7.750 1.00 51.53 87 PRO A C 1
ATOM 703 O O . PRO A 1 87 ? -3.000 -10.818 7.038 1.00 51.53 87 PRO A O 1
ATOM 706 N N . LYS A 1 88 ? -2.173 -11.960 8.793 1.00 46.94 88 LYS A N 1
ATOM 707 C CA . LYS A 1 88 ? -0.935 -11.185 8.865 1.00 46.94 88 LYS A CA 1
ATOM 708 C C . LYS A 1 88 ? -0.215 -11.506 7.563 1.00 46.94 88 LYS A C 1
ATOM 710 O O . LYS A 1 88 ? 0.192 -12.653 7.389 1.00 46.94 88 LYS A O 1
ATOM 715 N N . GLU A 1 89 ? -0.117 -10.533 6.655 1.00 50.16 89 GLU A N 1
ATOM 716 C CA . GLU A 1 89 ? 0.768 -10.641 5.497 1.00 50.16 89 GLU A CA 1
ATOM 717 C C . GLU A 1 89 ? 2.099 -11.190 6.021 1.00 50.16 89 GLU A C 1
ATOM 719 O O . GLU A 1 89 ? 2.637 -10.618 6.980 1.00 50.16 89 GLU A O 1
ATOM 724 N N . PRO A 1 90 ? 2.591 -12.330 5.507 1.00 52.75 90 PRO A N 1
ATOM 725 C CA . PRO A 1 90 ? 3.780 -12.937 6.061 1.00 52.75 90 PRO A CA 1
ATOM 726 C C . PRO A 1 90 ? 4.907 -11.917 5.937 1.00 52.75 90 PRO A C 1
ATOM 728 O O . PRO A 1 90 ? 5.338 -11.573 4.839 1.00 52.75 90 PRO A O 1
ATOM 731 N N . THR A 1 91 ? 5.415 -11.423 7.064 1.00 56.00 91 THR A N 1
ATOM 732 C CA . THR A 1 91 ? 6.563 -10.504 7.106 1.00 56.00 91 THR A CA 1
ATOM 733 C C . THR A 1 91 ? 7.776 -11.098 6.378 1.00 56.00 91 THR A C 1
ATOM 735 O O . THR A 1 91 ? 8.632 -10.366 5.887 1.00 56.00 91 THR A O 1
ATOM 738 N N . ARG A 1 92 ? 7.808 -12.434 6.270 1.00 58.41 92 ARG A N 1
ATOM 739 C CA . ARG A 1 92 ? 8.749 -13.225 5.478 1.00 58.41 92 ARG A CA 1
ATOM 740 C C . ARG A 1 92 ? 8.654 -12.938 3.971 1.00 58.41 92 ARG A C 1
ATOM 742 O O . ARG A 1 92 ? 9.684 -12.637 3.378 1.00 58.41 92 ARG A O 1
ATOM 749 N N . ASN A 1 93 ? 7.448 -12.884 3.396 1.00 76.25 93 ASN A N 1
ATOM 750 C CA . ASN A 1 93 ? 7.257 -12.577 1.973 1.00 76.25 93 ASN A CA 1
ATOM 751 C C . ASN A 1 93 ? 7.740 -11.160 1.644 1.00 76.25 93 ASN A C 1
ATOM 753 O O . ASN A 1 93 ? 8.399 -10.968 0.635 1.00 76.25 93 ASN A O 1
ATOM 757 N N . ARG A 1 94 ? 7.498 -10.163 2.510 1.00 84.06 94 ARG A N 1
ATOM 758 C CA . ARG A 1 94 ? 7.959 -8.778 2.264 1.00 84.06 94 ARG A CA 1
ATOM 759 C C . ARG A 1 94 ? 9.484 -8.668 2.167 1.00 84.06 94 ARG A C 1
ATOM 761 O O . ARG A 1 94 ? 9.987 -7.940 1.313 1.00 84.06 94 ARG A O 1
ATOM 768 N N . ARG A 1 95 ? 10.223 -9.383 3.023 1.00 87.44 95 ARG A N 1
ATOM 769 C CA . ARG A 1 95 ? 11.692 -9.421 2.958 1.00 87.44 95 ARG A CA 1
ATOM 770 C C . ARG A 1 95 ? 12.171 -10.131 1.692 1.00 87.44 95 ARG A C 1
ATOM 772 O O . ARG A 1 95 ? 13.018 -9.586 0.996 1.00 87.44 95 ARG A O 1
ATOM 779 N N . GLU A 1 96 ? 11.602 -11.293 1.384 1.00 90.06 96 GLU A N 1
ATOM 780 C CA . GLU A 1 96 ? 11.954 -12.071 0.190 1.00 90.06 96 GLU A CA 1
ATOM 781 C C . GLU A 1 96 ? 11.652 -11.275 -1.098 1.00 90.06 96 GLU A C 1
ATOM 783 O O . GLU A 1 96 ? 12.503 -11.189 -1.978 1.00 90.06 96 GLU A O 1
ATOM 788 N N . ILE A 1 97 ? 10.515 -10.572 -1.171 1.00 90.75 97 ILE A N 1
ATOM 789 C CA . ILE A 1 97 ? 10.180 -9.642 -2.265 1.00 90.75 97 ILE A CA 1
ATOM 790 C C . ILE A 1 97 ? 11.231 -8.532 -2.384 1.00 90.75 97 ILE A C 1
ATOM 792 O O . ILE A 1 97 ? 11.710 -8.255 -3.482 1.00 90.75 97 ILE A O 1
ATOM 796 N N . ALA A 1 98 ? 11.603 -7.888 -1.273 1.00 91.62 98 ALA A N 1
ATOM 797 C CA . ALA A 1 98 ? 12.596 -6.816 -1.289 1.00 91.62 98 ALA A CA 1
ATOM 798 C C . ALA A 1 98 ? 13.968 -7.307 -1.781 1.00 91.62 98 ALA A C 1
ATOM 800 O O . ALA A 1 98 ? 14.605 -6.622 -2.579 1.00 91.62 98 ALA A O 1
ATOM 801 N N . GLU A 1 99 ? 14.395 -8.496 -1.352 1.00 93.31 99 GLU A N 1
ATOM 802 C CA . GLU A 1 99 ? 15.633 -9.133 -1.814 1.00 93.31 99 GLU A CA 1
ATOM 803 C C . GLU A 1 99 ? 15.592 -9.383 -3.331 1.00 93.31 99 GLU A C 1
ATOM 805 O O . GLU A 1 99 ? 16.523 -8.996 -4.037 1.00 93.31 99 GLU A O 1
ATOM 810 N N . ARG A 1 100 ? 14.477 -9.898 -3.870 1.00 95.25 100 ARG A N 1
ATOM 811 C CA . ARG A 1 100 ? 14.334 -10.103 -5.323 1.00 95.25 100 ARG A CA 1
ATOM 812 C C . ARG A 1 100 ? 14.316 -8.809 -6.123 1.00 95.25 100 ARG A C 1
ATOM 814 O O . ARG A 1 100 ? 14.935 -8.741 -7.179 1.00 95.25 100 ARG A O 1
ATOM 821 N N . LEU A 1 101 ? 13.677 -7.756 -5.619 1.00 92.94 101 LEU A N 1
ATOM 822 C CA . LEU A 1 101 ? 13.713 -6.440 -6.268 1.00 92.94 101 LEU A CA 1
ATOM 823 C C . LEU A 1 101 ? 15.137 -5.855 -6.307 1.00 92.94 101 LEU A C 1
ATOM 825 O O . LEU A 1 101 ? 15.497 -5.182 -7.275 1.00 92.94 101 LEU A O 1
ATOM 829 N N . VAL A 1 102 ? 15.959 -6.122 -5.285 1.00 93.25 102 VAL A N 1
ATOM 830 C CA . VAL A 1 102 ? 17.383 -5.747 -5.276 1.00 93.25 102 VAL A CA 1
ATOM 831 C C . VAL A 1 102 ? 18.176 -6.559 -6.302 1.00 93.25 102 VAL A C 1
ATOM 833 O O . VAL A 1 102 ? 18.987 -5.972 -7.018 1.00 93.25 102 VAL A O 1
ATOM 836 N N . ASP A 1 103 ? 17.927 -7.866 -6.417 1.00 92.88 103 ASP A N 1
ATOM 837 C CA . ASP A 1 103 ? 18.573 -8.721 -7.424 1.00 92.88 103 ASP A CA 1
ATOM 838 C C . ASP A 1 103 ? 18.267 -8.235 -8.852 1.00 92.88 103 ASP A C 1
ATOM 840 O O . ASP A 1 103 ? 19.183 -8.083 -9.662 1.00 92.88 103 ASP A O 1
ATOM 844 N N . ILE A 1 104 ? 17.007 -7.879 -9.135 1.00 90.38 104 ILE A N 1
ATOM 845 C CA . ILE A 1 104 ? 16.600 -7.300 -10.427 1.00 90.38 104 ILE A CA 1
ATOM 846 C C . ILE A 1 104 ? 17.321 -5.970 -10.683 1.00 90.38 104 ILE A C 1
ATOM 848 O O . ILE A 1 104 ? 17.873 -5.766 -11.761 1.00 90.38 104 ILE A O 1
ATOM 852 N N . SER A 1 105 ? 17.369 -5.076 -9.688 1.00 90.44 105 SER A N 1
ATOM 853 C CA . SER A 1 105 ? 18.075 -3.788 -9.795 1.00 90.44 105 SER A CA 1
ATOM 854 C C . SER A 1 105 ? 19.560 -3.964 -10.135 1.00 90.44 105 SER A C 1
ATOM 856 O O . SER A 1 105 ? 20.091 -3.290 -11.019 1.00 90.44 105 SER A O 1
ATOM 858 N N . ARG A 1 106 ? 20.233 -4.920 -9.479 1.00 87.62 106 ARG A N 1
ATOM 859 C CA . ARG A 1 106 ? 21.634 -5.259 -9.774 1.00 87.62 106 ARG A CA 1
ATOM 860 C C . ARG A 1 106 ? 21.802 -5.807 -11.187 1.00 87.62 106 ARG A C 1
ATOM 862 O O . ARG A 1 106 ? 22.763 -5.436 -11.855 1.00 87.62 106 ARG A O 1
ATOM 869 N N . GLY A 1 107 ? 20.874 -6.648 -11.642 1.00 84.44 107 GLY A N 1
ATOM 870 C CA . GLY A 1 107 ? 20.857 -7.161 -13.009 1.00 84.44 107 GLY A CA 1
ATOM 871 C C . GLY A 1 107 ? 20.724 -6.046 -14.049 1.00 84.44 107 GLY A C 1
ATOM 872 O O . GLY A 1 107 ? 21.516 -5.992 -14.986 1.00 84.44 107 GLY A O 1
ATOM 873 N N . ILE A 1 108 ? 19.799 -5.102 -13.842 1.00 86.06 108 ILE A N 1
ATOM 874 C CA . ILE A 1 108 ? 19.636 -3.922 -14.709 1.00 86.06 108 ILE A CA 1
ATOM 875 C C . ILE A 1 108 ? 20.930 -3.101 -14.755 1.00 86.06 108 ILE A C 1
ATOM 877 O O . ILE A 1 108 ? 21.389 -2.749 -15.838 1.00 86.06 108 ILE A O 1
ATOM 881 N N . ALA A 1 109 ? 21.564 -2.852 -13.604 1.00 82.69 109 ALA A N 1
ATOM 882 C CA . ALA A 1 109 ? 22.829 -2.117 -13.542 1.00 82.69 109 ALA A CA 1
ATOM 883 C C . ALA A 1 109 ? 23.997 -2.857 -14.227 1.00 82.69 109 ALA A C 1
ATOM 885 O O . ALA A 1 109 ? 24.912 -2.229 -14.765 1.00 82.69 109 ALA A O 1
ATOM 886 N N . ALA A 1 110 ? 23.999 -4.194 -14.204 1.00 81.50 110 ALA A N 1
ATOM 887 C CA . ALA A 1 110 ? 24.982 -4.999 -14.926 1.00 81.50 110 ALA A CA 1
ATOM 888 C C . ALA A 1 110 ? 24.773 -4.905 -16.444 1.00 81.50 110 ALA A C 1
ATOM 890 O O . ALA A 1 110 ? 25.743 -4.686 -17.172 1.00 81.50 110 ALA A O 1
ATOM 891 N N . LEU A 1 111 ? 23.521 -4.999 -16.905 1.00 81.69 111 LEU A N 1
ATOM 892 C CA . LEU A 1 111 ? 23.150 -4.830 -18.312 1.00 81.69 111 LEU A CA 1
ATOM 893 C C . LEU A 1 111 ? 23.499 -3.427 -18.821 1.00 81.69 111 LEU A C 1
ATOM 895 O O . LEU A 1 111 ? 24.174 -3.308 -19.836 1.00 81.69 111 LEU A O 1
ATOM 899 N N . SER A 1 112 ? 23.144 -2.371 -18.083 1.00 79.12 112 SER A N 1
ATOM 900 C CA . SER A 1 112 ? 23.433 -0.985 -18.485 1.00 79.12 112 SER A CA 1
ATOM 901 C C . SER A 1 112 ? 24.933 -0.688 -18.571 1.00 79.12 112 SER A C 1
ATOM 903 O O . SER A 1 112 ? 25.365 0.148 -19.362 1.00 79.12 112 SER A O 1
ATOM 905 N N . ALA A 1 113 ? 25.740 -1.373 -17.757 1.00 76.81 113 ALA A N 1
ATOM 906 C CA . ALA A 1 113 ? 27.196 -1.278 -17.780 1.00 76.81 113 ALA A CA 1
ATOM 907 C C . ALA A 1 113 ? 27.851 -2.152 -18.870 1.00 76.81 113 ALA A C 1
ATOM 909 O O . ALA A 1 113 ? 29.076 -2.256 -18.885 1.00 76.81 113 ALA A O 1
ATOM 910 N N . GLY A 1 114 ? 27.069 -2.829 -19.721 1.00 74.69 114 GLY A N 1
ATOM 911 C CA . GLY A 1 114 ? 27.579 -3.750 -20.743 1.00 74.69 114 GLY A CA 1
ATOM 912 C C . GLY A 1 114 ? 28.237 -5.012 -20.173 1.00 74.69 114 GLY A C 1
ATOM 913 O O . GLY A 1 114 ? 28.986 -5.688 -20.869 1.00 74.69 114 GLY A O 1
ATOM 914 N N . ARG A 1 115 ? 27.996 -5.323 -18.893 1.00 76.50 115 ARG A N 1
ATOM 915 C CA . ARG A 1 115 ? 28.543 -6.501 -18.196 1.00 76.50 115 ARG A CA 1
ATOM 916 C C . ARG A 1 115 ? 27.533 -7.641 -18.068 1.00 76.50 115 ARG A C 1
ATOM 918 O O . ARG A 1 115 ? 27.878 -8.689 -17.535 1.00 76.50 115 ARG A O 1
ATOM 925 N N . GLY A 1 116 ? 26.288 -7.414 -18.482 1.00 75.44 116 GLY A N 1
ATOM 926 C CA . GLY A 1 116 ? 25.214 -8.393 -18.397 1.00 75.44 116 GLY A CA 1
ATOM 927 C C . GLY A 1 116 ? 25.132 -9.275 -19.642 1.00 75.44 116 GLY A C 1
ATOM 928 O O . GLY A 1 116 ? 25.206 -8.802 -20.771 1.00 75.44 116 GLY A O 1
ATOM 929 N N . ASP A 1 117 ? 24.942 -10.565 -19.413 1.00 80.81 117 ASP A N 1
ATOM 930 C CA . ASP A 1 117 ? 24.864 -11.627 -20.412 1.00 80.81 117 ASP A CA 1
ATOM 931 C C . ASP A 1 117 ? 23.510 -12.360 -20.342 1.00 80.81 117 ASP A C 1
ATOM 933 O O . ASP A 1 117 ? 22.577 -11.943 -19.649 1.00 80.81 117 ASP A O 1
ATOM 937 N N . VAL A 1 118 ? 23.369 -13.456 -21.093 1.00 84.88 118 VAL A N 1
ATOM 938 C CA . VAL A 1 118 ? 22.132 -14.255 -21.111 1.00 84.88 118 VAL A CA 1
ATOM 939 C C . VAL A 1 118 ? 21.809 -14.804 -19.716 1.00 84.88 118 VAL A C 1
ATOM 941 O O . VAL A 1 118 ? 20.641 -14.835 -19.327 1.00 84.88 118 VAL A O 1
ATOM 944 N N . ALA A 1 119 ? 22.826 -15.162 -18.926 1.00 86.62 119 ALA A N 1
ATOM 945 C CA . ALA A 1 119 ? 22.639 -15.581 -17.540 1.00 86.62 119 ALA A CA 1
ATOM 946 C C . ALA A 1 119 ? 22.071 -14.445 -16.671 1.00 86.62 119 ALA A C 1
ATOM 948 O O . ALA A 1 119 ? 21.185 -14.672 -15.848 1.00 86.62 119 ALA A O 1
ATOM 949 N N . THR A 1 120 ? 22.513 -13.208 -16.893 1.00 87.00 120 THR A N 1
ATOM 950 C CA . THR A 1 120 ? 21.987 -12.020 -16.208 1.00 87.00 120 THR A CA 1
ATOM 951 C C . THR A 1 120 ? 20.497 -11.819 -16.493 1.00 87.00 120 THR A C 1
ATOM 953 O O . THR A 1 120 ? 19.726 -11.611 -15.555 1.00 87.00 120 THR A O 1
ATOM 956 N N . LEU A 1 121 ? 20.058 -11.961 -17.750 1.00 88.38 121 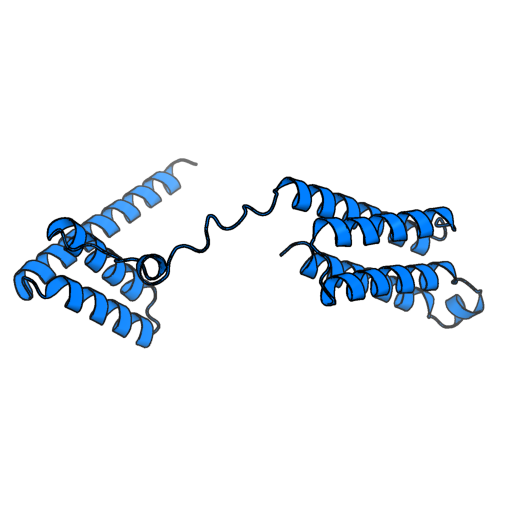LEU A N 1
ATOM 957 C CA . LEU A 1 121 ? 18.629 -11.915 -18.084 1.00 88.38 121 LEU A CA 1
ATOM 958 C C . LEU A 1 121 ? 17.831 -13.052 -17.455 1.00 88.38 121 LEU A C 1
ATOM 960 O O . LEU A 1 121 ? 16.735 -12.819 -16.948 1.00 88.38 121 LEU A O 1
ATOM 964 N N . HIS A 1 122 ? 18.373 -14.269 -17.474 1.00 88.94 122 HIS A N 1
ATOM 965 C CA . HIS A 1 122 ? 17.722 -15.415 -16.853 1.00 88.94 122 HIS A CA 1
ATOM 966 C C . HIS A 1 122 ? 17.510 -15.187 -15.350 1.00 88.94 122 HIS A C 1
ATOM 968 O O . HIS A 1 122 ? 16.415 -15.401 -14.838 1.00 88.94 122 HIS A O 1
ATOM 974 N N . ASN A 1 123 ? 18.520 -14.660 -14.655 1.00 90.75 123 ASN A N 1
ATOM 975 C CA . ASN A 1 123 ? 18.424 -14.342 -13.230 1.00 90.75 123 ASN A CA 1
ATOM 976 C C . ASN A 1 123 ? 17.376 -13.256 -12.943 1.00 90.75 123 ASN A C 1
ATOM 978 O O . ASN A 1 123 ? 16.661 -13.345 -11.944 1.00 90.75 123 ASN A O 1
ATOM 982 N N . ILE A 1 124 ? 17.250 -12.255 -13.821 1.00 90.19 124 ILE A N 1
ATOM 983 C CA . ILE A 1 124 ? 16.199 -11.233 -13.724 1.00 90.19 124 ILE A CA 1
ATOM 984 C C . ILE A 1 124 ? 14.810 -11.855 -13.909 1.00 90.19 124 ILE A C 1
ATOM 986 O O . ILE A 1 124 ? 13.922 -11.570 -13.108 1.00 90.19 124 ILE A O 1
ATOM 990 N N . ASP A 1 125 ? 14.615 -12.711 -14.918 1.00 92.38 125 ASP A N 1
ATOM 991 C CA . ASP A 1 125 ? 13.338 -13.404 -15.157 1.00 92.38 125 ASP A CA 1
ATOM 992 C C . ASP A 1 125 ? 12.933 -14.262 -13.951 1.00 92.38 125 ASP A C 1
ATOM 994 O O . ASP A 1 125 ? 11.819 -14.130 -13.439 1.00 92.38 125 ASP A O 1
ATOM 998 N N . VAL A 1 126 ? 13.865 -15.060 -13.422 1.00 94.06 126 VAL A N 1
ATOM 999 C CA . VAL A 1 126 ? 13.645 -15.885 -12.225 1.00 94.06 126 VAL A CA 1
ATOM 1000 C C . VAL A 1 126 ? 13.263 -15.016 -11.026 1.00 94.06 126 VAL A C 1
ATOM 1002 O O . VAL A 1 126 ? 12.265 -15.295 -10.357 1.00 94.06 126 VAL A O 1
ATOM 1005 N N . ALA A 1 127 ? 14.009 -13.940 -10.760 1.00 92.31 127 ALA A N 1
ATOM 1006 C CA . ALA A 1 127 ? 13.727 -13.050 -9.638 1.00 92.31 127 ALA A CA 1
ATOM 1007 C C . AL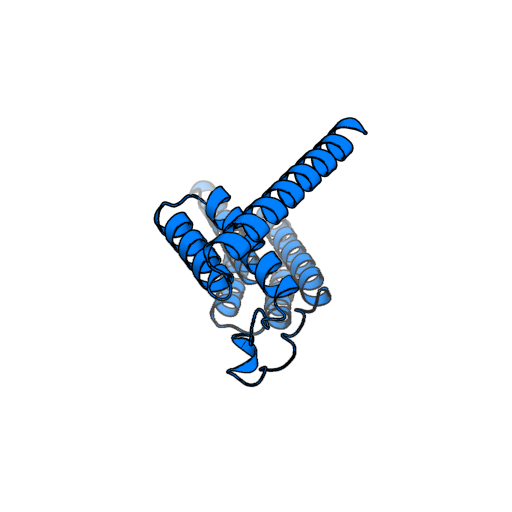A A 1 127 ? 12.369 -12.343 -9.788 1.00 92.31 127 ALA A C 1
ATOM 1009 O O . ALA A 1 127 ? 11.617 -12.244 -8.817 1.00 92.31 127 ALA A O 1
ATOM 1010 N N . ALA A 1 128 ? 12.016 -11.895 -10.996 1.00 90.44 128 ALA A N 1
ATOM 1011 C CA . ALA A 1 128 ? 10.744 -11.234 -11.268 1.00 90.44 128 ALA A CA 1
ATOM 1012 C C . ALA A 1 128 ? 9.549 -12.192 -11.104 1.00 90.44 128 ALA A C 1
ATOM 1014 O O . ALA A 1 128 ? 8.536 -11.821 -10.510 1.00 90.44 128 ALA A O 1
ATOM 1015 N N . ARG A 1 129 ? 9.680 -13.454 -11.533 1.00 90.31 129 ARG A N 1
ATOM 1016 C CA . ARG A 1 129 ? 8.662 -14.495 -11.303 1.00 90.31 129 ARG A CA 1
ATOM 1017 C C . ARG A 1 129 ? 8.517 -14.859 -9.827 1.00 90.31 129 ARG A C 1
ATOM 1019 O O . ARG A 1 129 ? 7.400 -15.021 -9.352 1.00 90.31 129 ARG A O 1
ATOM 1026 N N . GLN A 1 130 ? 9.614 -14.901 -9.073 1.00 90.69 130 GLN A N 1
ATOM 1027 C CA . GLN A 1 130 ? 9.554 -15.125 -7.626 1.00 90.69 130 GLN A CA 1
ATOM 1028 C C . GLN A 1 130 ? 8.808 -13.994 -6.901 1.00 90.69 130 GLN A C 1
ATOM 1030 O O . GLN A 1 130 ? 8.026 -14.266 -5.993 1.00 90.69 130 GLN A O 1
ATOM 1035 N N . VAL A 1 131 ? 8.961 -12.733 -7.332 1.00 88.12 131 VAL A N 1
ATOM 1036 C CA . VAL A 1 131 ? 8.142 -11.618 -6.810 1.00 88.12 131 VAL A CA 1
ATOM 1037 C C . VAL A 1 131 ? 6.650 -11.877 -7.033 1.00 88.12 131 VAL A C 1
ATOM 1039 O O . VAL A 1 131 ? 5.851 -11.648 -6.124 1.00 88.12 131 VAL A O 1
ATOM 1042 N N . LEU A 1 132 ? 6.265 -12.380 -8.208 1.00 86.69 132 LEU A N 1
ATOM 1043 C CA . LEU A 1 132 ? 4.875 -12.733 -8.510 1.00 86.69 132 LEU A CA 1
ATOM 1044 C C . LEU A 1 132 ? 4.350 -13.846 -7.587 1.00 86.69 132 LEU A C 1
ATOM 1046 O O . LEU A 1 132 ? 3.237 -13.746 -7.070 1.00 86.69 132 LEU A O 1
ATOM 1050 N N . ASP A 1 133 ? 5.155 -14.879 -7.339 1.00 86.31 133 ASP A N 1
ATOM 1051 C CA . ASP A 1 133 ? 4.768 -15.986 -6.461 1.00 86.31 133 ASP A CA 1
ATOM 1052 C C . ASP A 1 133 ? 4.621 -15.538 -4.993 1.00 86.31 133 ASP A C 1
ATOM 1054 O O . ASP A 1 133 ? 3.722 -16.004 -4.292 1.00 86.31 133 ASP A O 1
ATOM 1058 N N . PHE A 1 134 ? 5.429 -14.577 -4.529 1.00 86.31 134 PHE A N 1
ATOM 1059 C CA . PHE A 1 134 ? 5.350 -14.059 -3.155 1.00 86.31 134 PHE A CA 1
ATOM 1060 C C . PHE A 1 134 ? 4.208 -13.064 -2.905 1.00 86.31 134 PHE A C 1
ATOM 1062 O O . PHE A 1 134 ? 3.771 -12.919 -1.758 1.00 86.31 134 PHE A O 1
ATOM 1069 N N . THR A 1 135 ? 3.747 -12.359 -3.942 1.00 79.06 135 THR A N 1
ATOM 1070 C CA . THR A 1 135 ? 2.754 -11.269 -3.842 1.00 79.06 135 THR A CA 1
ATOM 1071 C C . THR A 1 135 ? 1.317 -11.705 -4.127 1.00 79.06 135 THR A C 1
ATOM 1073 O O . THR A 1 135 ? 0.382 -10.953 -3.854 1.00 79.06 135 THR A O 1
ATOM 1076 N N . GLY A 1 136 ? 1.125 -12.920 -4.643 1.00 70.69 136 GLY A N 1
ATOM 1077 C CA . GLY A 1 136 ? -0.160 -13.377 -5.156 1.00 70.69 136 GLY A CA 1
ATOM 1078 C C . GLY A 1 136 ? -0.372 -12.889 -6.591 1.00 70.69 136 GLY A C 1
ATOM 1079 O O . GLY A 1 136 ? -0.222 -11.709 -6.908 1.00 70.69 136 GLY A O 1
ATOM 1080 N N . ARG A 1 137 ? -0.715 -13.824 -7.482 1.00 78.62 137 ARG A N 1
ATOM 1081 C CA . ARG A 1 137 ? -0.831 -13.606 -8.932 1.00 78.62 137 ARG A CA 1
ATOM 1082 C C . ARG A 1 137 ? -2.002 -12.689 -9.286 1.00 78.62 137 ARG A C 1
ATOM 1084 O O . ARG A 1 137 ? -3.085 -13.150 -9.629 1.00 78.62 137 ARG A O 1
ATOM 1091 N N . THR A 1 138 ? -1.789 -11.381 -9.200 1.00 84.12 138 THR A N 1
ATOM 1092 C CA . THR A 1 138 ? -2.719 -10.381 -9.734 1.00 84.12 138 THR A CA 1
ATOM 1093 C C . THR A 1 138 ? -2.286 -9.964 -11.133 1.00 84.12 138 THR A C 1
ATOM 1095 O O . THR A 1 138 ? -1.093 -9.840 -11.410 1.00 84.12 138 THR A O 1
ATOM 1098 N N . TYR A 1 139 ? -3.256 -9.660 -11.998 1.00 85.12 139 TYR A N 1
ATOM 1099 C CA . TYR A 1 139 ? -2.988 -9.182 -13.359 1.00 85.12 139 TYR A CA 1
ATOM 1100 C C . TYR A 1 139 ? -2.049 -7.961 -13.386 1.00 85.12 139 TYR A C 1
ATOM 1102 O O . TYR A 1 139 ? -1.182 -7.848 -14.249 1.00 85.12 139 TYR A O 1
ATOM 1110 N N . ALA A 1 140 ? -2.191 -7.044 -12.421 1.00 85.06 140 ALA A N 1
ATOM 1111 C CA . ALA A 1 140 ? -1.358 -5.847 -12.340 1.00 85.06 140 ALA A CA 1
ATOM 1112 C C . ALA A 1 140 ? 0.120 -6.172 -12.059 1.00 85.06 140 ALA A C 1
ATOM 1114 O O . ALA A 1 140 ? 1.001 -5.563 -12.667 1.00 85.06 140 ALA A O 1
ATOM 1115 N N . ILE A 1 141 ? 0.388 -7.126 -11.161 1.00 85.81 141 ILE A N 1
ATOM 1116 C CA . ILE A 1 141 ? 1.752 -7.552 -10.821 1.00 85.81 141 ILE A CA 1
ATOM 1117 C C . ILE A 1 141 ? 2.342 -8.392 -11.951 1.00 85.81 141 ILE A C 1
ATOM 1119 O O . ILE A 1 141 ? 3.479 -8.156 -12.343 1.00 85.81 141 ILE A O 1
ATOM 1123 N N . GLU A 1 142 ? 1.565 -9.310 -12.523 1.00 87.69 142 GLU A N 1
ATOM 1124 C CA . GLU A 1 142 ? 1.994 -10.131 -13.657 1.00 87.69 142 GLU A CA 1
ATOM 1125 C C . GLU A 1 142 ? 2.387 -9.264 -14.858 1.00 87.69 142 GLU A C 1
ATOM 1127 O O . GLU A 1 142 ? 3.474 -9.419 -15.414 1.00 87.69 142 GLU A O 1
ATOM 1132 N N . LYS A 1 143 ? 1.568 -8.258 -15.187 1.00 91.94 143 LYS A N 1
ATOM 1133 C CA . LYS A 1 143 ? 1.908 -7.271 -16.215 1.00 91.94 143 LYS A CA 1
ATOM 1134 C C . LYS A 1 143 ? 3.187 -6.504 -15.872 1.00 91.94 143 LYS A C 1
ATOM 1136 O O . LYS A 1 143 ? 4.030 -6.330 -16.740 1.00 91.94 143 LYS A O 1
ATOM 1141 N N . ALA A 1 144 ? 3.358 -6.065 -14.624 1.00 90.06 144 ALA A N 1
ATOM 1142 C CA . ALA A 1 144 ? 4.565 -5.346 -14.211 1.00 90.06 144 ALA A CA 1
ATOM 1143 C C . ALA A 1 144 ? 5.834 -6.220 -14.272 1.00 90.06 144 ALA A C 1
ATOM 1145 O O . ALA A 1 144 ? 6.902 -5.718 -14.610 1.00 90.06 144 ALA A O 1
ATOM 1146 N N . VAL A 1 145 ? 5.724 -7.520 -13.989 1.00 91.00 145 VAL A N 1
ATOM 1147 C CA . VAL A 1 145 ? 6.814 -8.494 -14.155 1.00 91.00 145 VAL A CA 1
ATOM 1148 C C . VAL A 1 145 ? 7.195 -8.645 -15.627 1.00 91.00 145 VAL A C 1
ATOM 1150 O O . VAL A 1 145 ? 8.375 -8.554 -15.963 1.00 91.00 145 VAL A O 1
ATOM 1153 N N . LEU A 1 146 ? 6.210 -8.804 -16.515 1.00 93.06 146 LEU A N 1
ATOM 1154 C CA . LEU A 1 146 ? 6.450 -8.878 -17.960 1.00 93.06 146 LEU A CA 1
ATOM 1155 C C . LEU A 1 146 ? 7.055 -7.578 -18.511 1.00 93.06 146 LEU A C 1
ATOM 1157 O O . LEU A 1 146 ? 7.979 -7.641 -19.321 1.00 93.06 146 LEU A O 1
ATOM 1161 N N . ASP A 1 147 ? 6.591 -6.416 -18.034 1.00 92.75 147 ASP A N 1
ATOM 1162 C CA . ASP A 1 147 ? 7.145 -5.103 -18.389 1.00 92.75 147 ASP A CA 1
ATOM 1163 C C . ASP A 1 147 ? 8.652 -5.037 -18.042 1.00 92.75 147 ASP A C 1
ATOM 1165 O O . ASP A 1 147 ? 9.456 -4.598 -18.866 1.00 92.75 147 ASP A O 1
ATOM 1169 N N . VAL A 1 148 ? 9.051 -5.519 -16.852 1.00 91.69 148 VAL A N 1
ATOM 1170 C CA . VAL A 1 148 ? 10.461 -5.573 -16.411 1.00 91.69 148 VAL A CA 1
ATOM 1171 C C . VAL A 1 148 ? 11.291 -6.500 -17.296 1.00 91.69 148 VAL A C 1
ATOM 1173 O O . VAL A 1 148 ? 12.353 -6.095 -17.771 1.00 91.69 148 VAL A O 1
ATOM 1176 N N . ILE A 1 149 ? 10.821 -7.728 -17.533 1.00 91.50 149 ILE A N 1
ATOM 1177 C CA . ILE A 1 149 ? 11.542 -8.723 -18.343 1.00 91.50 149 ILE A CA 1
ATOM 1178 C C . ILE A 1 149 ? 11.744 -8.196 -19.766 1.00 91.50 149 ILE A C 1
ATOM 1180 O O . ILE A 1 149 ? 12.865 -8.203 -20.275 1.00 91.50 149 ILE A O 1
ATOM 1184 N N . GLY A 1 150 ? 10.678 -7.678 -20.381 1.00 90.19 150 GLY A N 1
ATOM 1185 C CA . GLY A 1 15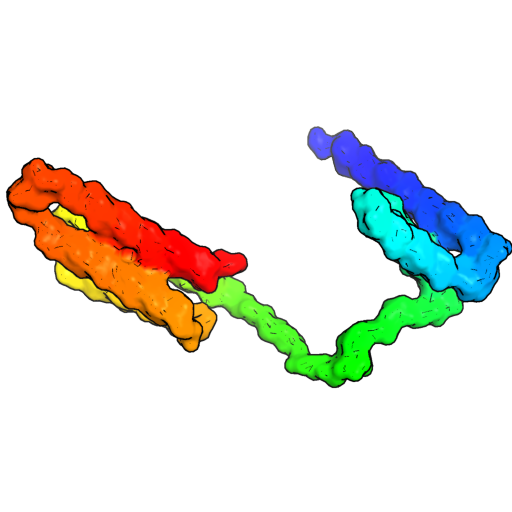0 ? 10.730 -7.127 -21.730 1.00 90.19 150 GLY A CA 1
ATOM 1186 C C . GLY A 1 150 ? 11.660 -5.919 -21.837 1.00 90.19 150 GLY A C 1
ATOM 1187 O O . GLY A 1 150 ? 12.399 -5.804 -22.813 1.00 90.19 150 GLY A O 1
ATOM 1188 N N . ALA A 1 151 ? 11.673 -5.031 -20.837 1.00 88.69 151 ALA A N 1
ATOM 1189 C CA . ALA A 1 151 ? 12.601 -3.903 -20.813 1.00 88.69 151 ALA A CA 1
ATOM 1190 C C . ALA A 1 151 ? 14.062 -4.367 -20.693 1.00 88.69 151 ALA A C 1
ATOM 1192 O O . ALA A 1 151 ? 14.913 -3.896 -21.441 1.00 88.69 151 ALA A O 1
ATOM 1193 N N . CYS A 1 152 ? 14.357 -5.346 -19.833 1.00 86.94 152 CYS A N 1
ATOM 1194 C CA . CYS A 1 152 ? 15.717 -5.875 -19.680 1.00 86.94 152 CYS A CA 1
ATOM 1195 C C . CYS A 1 152 ? 16.214 -6.587 -20.947 1.00 86.94 152 CYS A C 1
ATOM 1197 O O . CYS A 1 152 ? 17.371 -6.415 -21.327 1.00 86.94 152 CYS A O 1
ATOM 1199 N N . GLN A 1 153 ? 15.343 -7.334 -21.634 1.00 88.88 153 GLN A N 1
ATOM 1200 C CA . GLN A 1 153 ? 15.652 -7.940 -22.936 1.00 88.88 153 GLN A CA 1
ATOM 1201 C C . GLN A 1 153 ? 16.028 -6.886 -23.980 1.00 88.88 153 GLN A C 1
ATOM 1203 O O . GLN A 1 153 ? 16.991 -7.077 -24.720 1.00 88.88 153 GLN A O 1
ATOM 1208 N N . ARG A 1 154 ? 15.313 -5.751 -24.007 1.00 85.88 154 ARG A N 1
ATOM 1209 C CA . ARG A 1 154 ? 15.677 -4.621 -24.870 1.00 85.88 154 ARG A CA 1
ATOM 1210 C C . ARG A 1 154 ? 17.036 -4.053 -24.485 1.00 85.88 154 ARG A C 1
ATOM 1212 O O . ARG A 1 154 ? 17.865 -3.914 -25.369 1.00 85.88 154 ARG A O 1
ATOM 1219 N N . VAL A 1 155 ? 17.302 -3.803 -23.197 1.00 80.31 155 VAL A N 1
ATOM 1220 C CA . VAL A 1 155 ? 18.620 -3.312 -22.743 1.00 80.31 155 VAL A CA 1
ATOM 1221 C C . VAL A 1 155 ? 19.746 -4.241 -23.207 1.00 80.31 155 VAL A C 1
ATOM 1223 O O . VAL A 1 155 ? 20.747 -3.746 -23.701 1.00 80.31 155 VAL A O 1
ATOM 1226 N N . GLN A 1 156 ? 19.587 -5.566 -23.103 1.00 79.19 156 GLN A N 1
ATOM 1227 C CA . GLN A 1 156 ? 20.618 -6.514 -23.547 1.00 79.19 156 GLN A CA 1
ATOM 1228 C C . GLN A 1 156 ? 20.846 -6.493 -25.065 1.00 79.19 156 GLN A C 1
ATOM 1230 O O . GLN A 1 156 ? 21.972 -6.665 -25.527 1.00 79.19 156 GLN A O 1
ATOM 1235 N N . ALA A 1 157 ? 19.784 -6.305 -25.848 1.00 74.62 157 ALA A N 1
ATOM 1236 C CA . ALA A 1 157 ? 19.882 -6.239 -27.302 1.00 74.62 157 ALA A CA 1
ATOM 1237 C C . ALA A 1 157 ? 20.654 -4.997 -27.800 1.00 74.62 157 ALA A C 1
ATOM 1239 O O . ALA A 1 157 ? 20.997 -4.934 -28.980 1.00 74.62 157 ALA A O 1
ATOM 1240 N N . TYR A 1 158 ? 20.961 -4.040 -26.913 1.00 68.44 158 TYR A N 1
ATOM 1241 C CA . TYR A 1 158 ? 21.750 -2.841 -27.187 1.00 68.44 158 TYR A CA 1
ATOM 1242 C C . TYR A 1 158 ? 23.124 -2.938 -26.483 1.00 68.44 158 TYR A C 1
ATOM 1244 O O . TYR A 1 158 ? 23.178 -3.189 -25.283 1.00 68.44 158 TYR A O 1
ATOM 1252 N N . PRO A 1 159 ? 24.252 -2.737 -27.193 1.00 64.56 159 PRO A N 1
ATOM 1253 C CA . PRO A 1 159 ? 24.416 -1.557 -28.031 1.00 64.56 159 PRO A CA 1
ATOM 1254 C C . PRO A 1 159 ? 24.957 -1.888 -29.424 1.00 64.56 159 PRO A C 1
ATOM 1256 O O . PRO A 1 159 ? 26.094 -2.342 -29.575 1.00 64.56 159 PRO A O 1
ATOM 1259 N N . THR A 1 160 ? 24.201 -1.560 -30.472 1.00 60.47 160 THR A N 1
ATOM 1260 C CA . THR A 1 160 ? 24.863 -1.290 -31.750 1.00 60.47 160 THR A CA 1
ATOM 1261 C C . THR A 1 160 ? 25.506 0.098 -31.682 1.00 60.47 160 THR A C 1
ATOM 1263 O O . THR A 1 160 ? 25.044 0.979 -30.952 1.00 60.47 160 THR A O 1
ATOM 1266 N N . ILE A 1 161 ? 26.590 0.307 -32.436 1.00 61.31 161 ILE A N 1
ATOM 1267 C CA . ILE A 1 161 ? 27.223 1.630 -32.579 1.00 61.31 161 ILE A CA 1
ATOM 1268 C C . ILE A 1 161 ? 26.175 2.674 -33.008 1.00 61.31 161 ILE A C 1
ATOM 1270 O O . ILE A 1 161 ? 26.199 3.801 -32.525 1.00 61.31 161 ILE A O 1
ATOM 1274 N N . ASP A 1 162 ? 25.213 2.274 -33.840 1.00 60.94 162 ASP A N 1
ATOM 1275 C CA . ASP A 1 162 ? 24.117 3.119 -34.314 1.00 60.94 162 ASP A CA 1
ATOM 1276 C C . ASP A 1 162 ? 23.205 3.609 -33.173 1.00 60.94 162 ASP A C 1
ATOM 1278 O O . ASP A 1 162 ? 22.853 4.783 -33.118 1.00 60.94 162 ASP A O 1
ATOM 1282 N N . ASP A 1 163 ? 22.882 2.770 -32.188 1.00 60.97 163 ASP A N 1
ATOM 1283 C CA . ASP A 1 163 ? 22.015 3.169 -31.067 1.00 60.97 163 ASP A CA 1
ATOM 1284 C C . ASP A 1 163 ? 22.698 4.121 -30.075 1.00 60.97 163 ASP A C 1
ATOM 1286 O O . ASP A 1 163 ? 22.036 4.972 -29.469 1.00 60.97 163 ASP A O 1
ATOM 1290 N N . LEU A 1 164 ? 24.024 4.009 -29.935 1.00 62.03 164 LEU A N 1
ATOM 1291 C CA . LEU A 1 164 ? 24.838 4.966 -29.181 1.00 62.03 164 LEU A CA 1
ATOM 1292 C C . LEU A 1 164 ? 24.920 6.309 -29.914 1.00 62.03 164 LEU A C 1
ATOM 1294 O O . LEU A 1 164 ? 24.752 7.355 -29.287 1.00 62.03 164 LEU A O 1
ATOM 1298 N N . LEU A 1 165 ? 25.119 6.282 -31.235 1.00 61.31 165 LEU A N 1
ATOM 1299 C CA . LEU A 1 165 ? 25.152 7.481 -32.079 1.00 61.31 165 LEU A CA 1
ATOM 1300 C C . LEU A 1 165 ? 23.790 8.189 -32.145 1.00 61.31 165 LEU A C 1
ATOM 1302 O O . LEU A 1 165 ? 23.742 9.416 -32.193 1.00 61.31 165 LEU A O 1
ATOM 1306 N N . ASN A 1 166 ? 22.690 7.435 -32.079 1.00 69.88 166 ASN A N 1
ATOM 1307 C CA . ASN A 1 166 ? 21.321 7.954 -32.128 1.00 69.88 166 ASN A CA 1
ATOM 1308 C C . ASN A 1 166 ? 20.721 8.274 -30.743 1.00 69.88 166 ASN A C 1
ATOM 1310 O O . ASN A 1 166 ? 19.533 8.585 -30.648 1.00 69.88 166 ASN A O 1
ATOM 1314 N N . GLY A 1 167 ? 21.503 8.185 -29.659 1.00 60.97 167 GLY A N 1
ATOM 1315 C CA . GLY A 1 167 ? 21.061 8.563 -28.310 1.00 60.97 167 GLY A CA 1
ATOM 1316 C C . GLY A 1 167 ? 19.949 7.684 -27.716 1.00 60.97 167 GLY A C 1
ATOM 1317 O O . GLY A 1 167 ? 19.235 8.125 -26.817 1.00 60.97 167 GLY A O 1
ATOM 1318 N N . ARG A 1 168 ? 19.785 6.444 -28.193 1.00 63.28 168 ARG A N 1
ATOM 1319 C CA . ARG A 1 168 ? 18.735 5.506 -27.739 1.00 63.28 168 ARG A CA 1
ATOM 1320 C C . ARG A 1 168 ? 19.113 4.716 -26.484 1.00 63.28 168 ARG A C 1
ATOM 1322 O O . ARG A 1 168 ? 18.252 4.116 -25.850 1.00 63.28 168 ARG A O 1
ATOM 1329 N N . TYR A 1 169 ? 20.386 4.743 -26.101 1.00 60.75 169 TYR A N 1
ATOM 1330 C CA . TYR A 1 169 ? 20.935 3.943 -25.006 1.00 60.75 169 TYR A CA 1
ATOM 1331 C C . TYR A 1 169 ? 20.564 4.432 -23.581 1.00 60.75 169 TYR A C 1
ATOM 1333 O O . TYR A 1 169 ? 20.350 3.579 -22.721 1.00 60.75 169 TYR A O 1
ATOM 1341 N N . PRO A 1 170 ? 20.381 5.741 -23.289 1.00 62.09 170 PRO A N 1
ATOM 1342 C CA . PRO A 1 170 ? 19.798 6.165 -22.006 1.00 62.09 170 PRO A CA 1
ATOM 1343 C C . PRO A 1 170 ? 18.291 5.833 -21.850 1.00 62.09 170 PRO A C 1
ATOM 1345 O O . PRO A 1 170 ? 17.926 5.253 -20.827 1.00 62.09 170 PRO A O 1
ATOM 1348 N N . PRO A 1 171 ? 17.418 6.079 -22.855 1.00 70.50 171 PRO A N 1
ATOM 1349 C CA . PRO A 1 171 ? 15.978 5.813 -22.751 1.00 70.50 171 PRO A CA 1
ATOM 1350 C C . PRO A 1 171 ? 15.587 4.367 -22.407 1.00 70.50 171 PRO A C 1
ATOM 1352 O O . PRO A 1 171 ? 14.666 4.150 -21.624 1.00 70.50 171 PRO A O 1
ATOM 1355 N N . VAL A 1 172 ? 16.274 3.361 -22.960 1.00 70.69 172 VAL A N 1
ATOM 1356 C CA . VAL A 1 172 ? 15.906 1.945 -22.745 1.00 70.69 172 VAL A CA 1
ATOM 1357 C C . VAL A 1 172 ? 16.277 1.468 -21.332 1.00 70.69 172 VAL A C 1
ATOM 1359 O O . VAL A 1 172 ? 15.574 0.647 -20.740 1.00 70.69 172 VAL A O 1
ATOM 1362 N N . VAL A 1 173 ? 17.348 2.014 -20.747 1.00 76.25 173 VAL A N 1
ATOM 1363 C CA . VAL A 1 173 ? 17.714 1.759 -19.343 1.00 76.25 173 VAL A CA 1
ATOM 1364 C C . VAL A 1 173 ? 16.707 2.423 -18.399 1.00 76.25 173 VAL A C 1
ATOM 1366 O O . VAL A 1 173 ? 16.290 1.808 -17.411 1.00 76.25 173 VAL A O 1
ATOM 1369 N N . ASP A 1 174 ? 16.252 3.633 -18.735 1.00 81.06 174 ASP A N 1
ATOM 1370 C CA . ASP A 1 174 ? 15.213 4.340 -17.981 1.00 81.06 174 ASP A CA 1
ATOM 1371 C C . ASP A 1 174 ? 13.878 3.577 -17.996 1.00 81.06 174 ASP A C 1
ATOM 1373 O O . ASP A 1 174 ? 13.216 3.469 -16.961 1.00 81.06 174 ASP A O 1
ATOM 1377 N N . GLU A 1 175 ? 13.503 2.963 -19.124 1.00 85.31 175 GLU A N 1
ATOM 1378 C CA . GLU A 1 175 ? 12.328 2.084 -19.207 1.00 85.31 175 GLU A CA 1
ATOM 1379 C C . GLU A 1 175 ? 12.409 0.905 -18.226 1.00 85.31 175 GLU A C 1
ATOM 1381 O O . GLU A 1 175 ? 11.436 0.618 -17.520 1.00 85.31 175 GLU A O 1
ATOM 1386 N N . ALA A 1 176 ? 13.563 0.233 -18.143 1.00 84.50 176 ALA A N 1
ATOM 1387 C CA . ALA A 1 176 ? 13.761 -0.887 -17.223 1.00 84.50 176 ALA A CA 1
ATOM 1388 C C . ALA A 1 176 ? 13.678 -0.439 -15.753 1.00 84.50 176 ALA A C 1
ATOM 1390 O O . ALA A 1 176 ? 13.040 -1.103 -14.927 1.00 84.50 176 ALA A O 1
ATOM 1391 N N . ALA A 1 177 ? 14.255 0.721 -15.426 1.00 85.06 177 ALA A N 1
ATOM 1392 C CA . ALA A 1 177 ? 14.178 1.304 -14.089 1.00 85.06 177 ALA A CA 1
ATOM 1393 C C . ALA A 1 177 ? 12.740 1.708 -13.708 1.00 85.06 177 ALA A C 1
ATOM 1395 O O . ALA A 1 177 ? 12.295 1.442 -12.585 1.00 85.06 177 ALA A O 1
ATOM 1396 N N . LEU A 1 178 ? 11.985 2.298 -14.640 1.00 89.88 178 LEU A N 1
ATOM 1397 C CA . LEU A 1 178 ? 10.579 2.662 -14.446 1.00 89.88 178 LEU A CA 1
ATOM 1398 C C . LEU A 1 178 ? 9.692 1.428 -14.249 1.00 89.88 178 LEU A C 1
ATOM 1400 O O . LEU A 1 178 ? 8.853 1.410 -13.341 1.00 89.88 178 LEU A O 1
ATOM 1404 N N . ALA A 1 179 ? 9.901 0.378 -15.047 1.00 89.12 179 ALA A N 1
ATOM 1405 C CA . ALA A 1 179 ? 9.195 -0.891 -14.901 1.00 89.12 179 ALA A CA 1
ATOM 1406 C C . ALA A 1 179 ? 9.456 -1.517 -13.519 1.00 89.12 179 ALA A C 1
ATOM 1408 O O . ALA A 1 179 ? 8.511 -1.909 -12.826 1.00 89.12 179 ALA A O 1
ATOM 1409 N N . LEU A 1 180 ? 10.712 -1.515 -13.055 1.00 91.25 180 LEU A N 1
ATOM 1410 C CA . LEU A 1 180 ? 11.065 -1.998 -11.719 1.00 91.25 180 LEU A CA 1
ATOM 1411 C C . LEU A 1 180 ? 10.428 -1.146 -10.610 1.00 91.25 180 LEU A C 1
ATOM 1413 O O . LEU A 1 180 ? 9.930 -1.683 -9.619 1.00 91.25 180 LEU A O 1
ATOM 1417 N N . GLN A 1 181 ? 10.397 0.181 -10.761 1.00 91.38 181 GLN A N 1
ATOM 1418 C CA . GLN A 1 181 ? 9.764 1.065 -9.780 1.00 91.38 181 GLN A CA 1
ATOM 1419 C C . GLN A 1 181 ? 8.256 0.800 -9.670 1.00 91.38 181 GLN A C 1
ATOM 1421 O O . GLN A 1 181 ? 7.708 0.793 -8.563 1.00 91.38 181 GLN A O 1
ATOM 1426 N N . LYS A 1 182 ? 7.588 0.557 -10.801 1.00 92.19 182 LYS A N 1
ATOM 1427 C CA . LYS A 1 182 ? 6.172 0.176 -10.853 1.00 92.19 182 LYS A CA 1
ATOM 1428 C C . LYS A 1 182 ? 5.938 -1.168 -10.164 1.00 92.19 182 LYS A C 1
ATOM 1430 O O . LYS A 1 182 ? 5.058 -1.246 -9.308 1.00 92.19 182 LYS A O 1
ATOM 1435 N N . LEU A 1 183 ? 6.756 -2.181 -10.460 1.00 90.12 183 LEU A N 1
ATOM 1436 C CA . LEU A 1 183 ? 6.688 -3.484 -9.794 1.00 90.12 183 LEU A CA 1
ATOM 1437 C C . LEU A 1 183 ? 6.876 -3.348 -8.277 1.00 90.12 183 LEU A C 1
ATOM 1439 O O . LEU A 1 183 ? 6.070 -3.872 -7.514 1.00 90.12 183 LEU A O 1
ATOM 1443 N N . ARG A 1 184 ? 7.867 -2.570 -7.825 1.00 93.12 184 ARG A N 1
ATOM 1444 C CA . ARG A 1 184 ? 8.098 -2.297 -6.398 1.00 93.12 184 ARG A CA 1
ATOM 1445 C C . ARG A 1 184 ? 6.874 -1.686 -5.716 1.00 93.12 184 ARG A C 1
ATOM 1447 O O . ARG A 1 184 ? 6.528 -2.124 -4.625 1.00 93.12 184 ARG A O 1
ATOM 1454 N N . ARG A 1 185 ? 6.235 -0.678 -6.325 1.00 91.81 185 ARG A N 1
ATOM 1455 C CA . ARG A 1 185 ? 5.044 -0.023 -5.746 1.00 91.81 185 ARG A CA 1
ATOM 1456 C C . ARG A 1 185 ? 3.872 -0.989 -5.582 1.00 91.81 185 ARG A C 1
ATOM 1458 O O . ARG A 1 185 ? 3.111 -0.845 -4.637 1.00 91.81 185 ARG A O 1
ATOM 1465 N N . LEU A 1 186 ? 3.727 -1.941 -6.503 1.00 87.56 186 LEU A N 1
ATOM 1466 C CA . LEU A 1 186 ? 2.658 -2.938 -6.460 1.00 87.56 186 LEU A CA 1
ATOM 1467 C C . LEU A 1 186 ? 2.971 -4.087 -5.491 1.00 87.56 186 LEU A C 1
ATOM 1469 O O . LEU A 1 186 ? 2.070 -4.588 -4.832 1.00 87.56 186 LEU A O 1
ATOM 1473 N N . ALA A 1 187 ? 4.239 -4.492 -5.402 1.00 84.94 187 ALA A N 1
ATOM 1474 C CA . ALA A 1 187 ? 4.680 -5.639 -4.613 1.00 84.94 187 ALA A CA 1
ATOM 1475 C C . ALA A 1 187 ? 4.950 -5.315 -3.130 1.00 84.94 187 ALA A C 1
ATOM 1477 O O . ALA A 1 187 ? 4.902 -6.210 -2.289 1.00 84.94 187 ALA A O 1
ATOM 1478 N N . LEU A 1 188 ? 5.257 -4.056 -2.800 1.00 84.88 188 LEU A N 1
ATOM 1479 C CA . LEU A 1 188 ? 5.549 -3.589 -1.439 1.00 84.88 188 LEU A CA 1
ATOM 1480 C C . LEU A 1 188 ? 4.747 -2.313 -1.110 1.00 84.88 188 LEU A C 1
ATOM 1482 O O . LEU A 1 188 ? 5.322 -1.220 -1.153 1.00 84.88 188 LEU A O 1
ATOM 1486 N N . PRO A 1 189 ? 3.443 -2.436 -0.799 1.00 67.50 189 PRO A N 1
ATOM 1487 C CA . PRO A 1 189 ? 2.609 -1.319 -0.356 1.00 67.50 189 PRO A CA 1
ATOM 1488 C C . PRO A 1 189 ? 2.902 -0.868 1.086 1.00 67.50 189 PRO A C 1
ATOM 1490 O O . PRO A 1 189 ? 3.241 -1.717 1.958 1.00 67.50 189 PRO A O 1
#

Organism: NCBI:txid1339210

Secondary structure (DSSP, 8-state):
--HHHHHHHHHHHHHHHHHHHHHHHHHHHHGGGHHHHHHHHHHHHHHTT-HHHHHHHHHHHHHHHHHHT--TT--TTTSS----PPP---HHHHHHHHHHHHHHHHHHHHHHTT---HHHHHHHHHHHHHHHHHH---HHHHHHHHHHHHHHHHHHH---HHHHHTT-HHHHHHHHHHHHHHHHHHH--

Foldseek 3Di:
DPPVVVVVVVVVVVLVVLLVVLLVVLCVVPPPCSLVVLCVQLVVCVVVVNPVSNVSSVSNSVVNCVVVVNPPDPDPCVVPPNPPPPPPLPPVLLVLLVVLLVLLVVLLVCLLVVNHDPVSLVSNLVSLVSLCVSQDPDPQLVVLSVQLSVLSVVSNVDDDPVCVVVVVSVVSSVSNVVSSVSNCVSSND

pLDDT: mean 79.44, std 14.64, range [41.47, 95.25]

Radius of gyration: 28.41 Å; chains: 1; bounding box: 57×38×69 Å

=== Feature glossary ===
The record interleaves many kinds of information about one protein. Here is each kind framed as the question it answers.

Q: What known structures does this most resemble?
A: Structural nearest neighbors (via Foldseek easy-search vs the PDB). Reported per hit: target PDB id, E-value, and alignment TM-score. A TM-score above ~0.5 is the conventional threshold for 'same fold'.

Q: Where is each backbone atom in 3D?
A: The mmCIF table is the protein's shape written out atom by atom. For each backbone N, Cα, C, and carbonyl O, it records an (x, y, z) coordinate triple in Å plus the residue type, chain letter, and residue number.

Q: What are the backbone torsion angles?
A: The φ/ψ torsion pair specifies the backbone conformation at each residue. φ rotates about the N–Cα bond, ψ about the Cα–C bond. Steric clashes forbid most of the (φ, ψ) plane — the allowed regions (α-helix basin, β-sheet basin, left-handed helix) are the Ramachandran-allowed regions.

Q: Which residues are buried vs exposed?
A: Solvent-accessible surface area (SASA) is the area in Å² traced out by the centre of a 1.4 Å probe sphere (a water molecule) rolle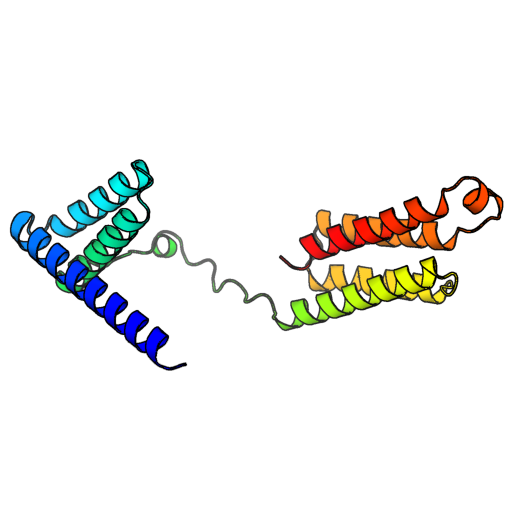d over the protein's van der Waals surface (Shrake–Rupley / Lee–Richards construction). Buried residues have near-zero SASA; fully exposed residues can exceed 200 Å². The total SASA scales roughly with the number of surface residues.

Q: How confident is the AlphaFold model at each residue?
A: pLDDT is the predicted lDDT-Cα score: AlphaFold's confidence that the local environment of each residue (all inter-atomic distances within 15 Å) is correctly placed. It is a per-residue number between 0 and 100, with higher meaning more reliable.

Q: What does the local fold look like, residue by residue?
A: 3Di is Foldseek's structural alphabet. Each residue is assigned one of twenty discrete states based on how its Cα sits relative to its spatial (not sequential) neighbors. Aligning 3Di strings finds structural homologs roughly as well as full 3D superposition, but orders of magnitude faster.

Q: How big and how compact is the whole molecule?
A: Radius of gyration (Rg) is the root-mean-square distance of Cα atoms from their centroid — a single number for overall size and compactness. A globular domain of N residues has Rg ≈ 2.2·N^0.38 Å; an extended or disordered chain has a much larger Rg. The Cα contact count is the number of residue pairs whose Cα atoms are within 8 Å and are more than four positions apart in sequence — a standard proxy for tertiary packing density. The bounding box is the smallest axis-aligned box enclosing all Cα atoms.

Q: Which residues are in helices, strands, or loops?
A: DSSP 8-state secondary structure assigns each residue one of H (α-helix), G (3₁₀-helix), I (π-helix), E (extended β-strand), B (isolated β-bridge), T (hydrogen-bonded turn), S (bend), or '-' (coil). The assignment is computed from backbone hydrogen-bond geometry via the Kabsch–Sander algorithm.

Q: How mobile is each atom in the crystal?
A: Crystallographic B-factors measure how much each atom's electron density is smeared out, in Å². They rise in mobile loops and surface residues and fall in the buried interior. In AlphaFold models this column is repurposed to hold pLDDT instead.

Q: What if only a Cα trace is available?
A: P-SEA three-state annotation labels each residue as helix, strand, or coil based purely on the geometry of the Cα trace. It serves as a fallback when the full backbone (and thus DSSP) is unavailable.

Q: What family and function is it annotated with?
A: Database cross-references. InterPro integrates a dozen domain/family signature databases into unified entries with residue-range hits. GO terms attach function/process/location labels with evidence codes. CATH codes position the fold in a four-level structural taxonomy. Organism is the NCBI-taxonomy species name.

Q: Are the domains correctly placed relative to each other?
A: Predicted Aligned Error (PAE) is an AlphaFold confidence matrix: entry (i, j) is the expected error in the position of residue j, in ångströms, when the prediction is superimposed on the true structure at residue i. Low PAE within a block of residues means that block is internally rigid and well-predicted; high PAE between two blocks means their relative placement is uncertain even if each block individually is confident.

Q: What do the diagnostic plots show?
A: Three diagnostic plots accompany the record. The Cα contact map visualizes the tertiary structure as a 2D adjacency matrix (8 Å cutoff, sequence-local contacts suppressed). The Ramachandran plot shows the distribution of backbone (φ, ψ) torsions, with points in the α and β basins reflecting secondary structure content. The PAE plot shows AlphaFold's inter-residue confidence as a color matrix.

Q: What is the amino-acid chain?
A: Primary structure: the covalent order of the twenty standard amino acids along the backbone. Two proteins with the same sequence will (almost always) fold to the same structure; two with 30% identity often share a fold but not the details.

Q: What do the rendered images show?
A: The six renders are orthographic views along the three Cartesian axes in both directions. Representation (cartoon, sticks, or surface) and color scheme (sequence-rainbow or by-chain) vary across proteins so the training set covers all the common visualization conventions.